Protein AF-0000000077107689 (afdb_homodimer)

Solvent-accessible surface area (backbone atoms only — not comparable to full-atom values): 20490 Å² total; per-residue (Å²): 138,84,78,77,80,79,79,76,79,80,80,77,77,76,74,77,75,74,76,75,74,76,74,75,75,76,74,74,74,72,74,73,74,68,62,74,77,69,70,44,67,48,85,52,77,43,46,35,45,44,61,65,58,49,31,51,52,38,41,74,74,70,44,59,46,46,80,48,71,38,96,85,51,24,44,26,33,38,34,64,53,92,93,41,59,36,36,35,41,49,34,76,48,56,91,47,33,53,18,30,24,40,30,41,38,31,74,35,77,65,34,62,85,70,42,70,67,55,42,33,50,46,37,66,68,44,79,60,46,34,53,22,75,58,100,71,27,34,37,39,38,33,54,45,86,22,40,51,18,25,20,34,39,21,52,54,51,51,54,50,51,52,51,52,50,55,53,46,45,44,62,70,47,44,60,60,26,72,77,126,139,83,82,79,79,78,79,77,81,82,81,77,77,77,76,78,75,75,76,74,75,75,75,74,75,75,73,74,75,74,74,72,75,68,63,73,75,72,70,41,62,42,85,52,74,42,48,35,45,44,61,66,59,50,32,51,52,40,41,74,73,70,43,60,45,45,79,48,68,40,97,88,51,24,43,25,34,38,34,64,54,94,94,42,60,34,37,35,40,49,34,76,48,56,94,47,33,55,17,31,25,39,32,42,37,33,74,35,77,64,34,61,86,68,43,71,66,55,43,33,51,47,38,66,67,42,78,59,45,35,52,23,77,58,99,70,28,34,39,40,38,32,54,45,86,23,41,54,18,24,18,36,38,23,53,54,50,51,53,51,52,50,51,51,50,55,52,47,43,45,62,71,47,44,62,59,25,71,76,126

InterPro domains:
  IPR019660 Putative sensory transduction regulator YbjN [PF10722] (51-173)

Radius of gyration: 36.74 Å; Cα contacts (8 Å, |Δi|>4): 581; chains: 2; bounding box: 48×144×119 Å

Secondary structure (DSSP, 8-state):
-----------------------------------HHHHT--S-EE-SS-HHHHHHHHHHTT---EEEE-TTS-EEEEEEETTEEEEEEEES-BTTBS--EEEEEEEEE--TT--HHHHHHHHHH-SSEEEEE-SSEEEEEEEEE-TT-EEHHHHHHHHHHHHHHHHHHIIIIITTS---/-----------------------------------HHHHT--S-EE-SS-HHHHHHHHHHTT---EEEE-TTS-EEEEEEETTEEEEEEEES-BTTBS--EEEEEEEEE--TT--HHHHHHHHHH-SSEEEEE-SSEEEEEEEEE-TT-EEHHHHHHHHHHHHHHHHHHIIIIITTS---

Organism: Hirschia baltica (strain ATCC 49814 / DSM 5838 / IFAM 1418) (NCBI:txid582402)

pLDDT: mean 80.86, std 24.39, range [31.47, 98.94]

Sequence (360 aa):
MSFSRFDFPAAISACLIIIAGIIASSQTSFAQNTPASAERVRGGILDASDANRLSRFMTSLGYQADMATGPAGDPIISGRISSSDYTIHFYECENGEFCNSIQFLADTPIPPAMTMEKVNAFNARWRYVRASLTSNVVRLQMDVNLDGGVTAGNIEDTLDIWRRLLETYETEFAAQAPADMSFSRFDFPAAISACLIIIAGIIASSQTSFAQNTPASAERVRGGILDASDANRLSRFMTSLGYQADMATGPAGDPIISGRISSSDYTIHFYECENGEFCNSIQFLADTPIPPAMTMEKVNAFNARWRYVRASLTSNVVRLQMDVNLDGGVTAGNIEDTLDIWRRLLETYETEFAAQAPAD

Foldseek 3Di:
DPPPPPPPDDDPPPPPPPPPPPPPPPPPPPPPPPPPVVPPLPPDWDFPQDVVVVQVLCVVVPWQWCWDADPVRAIKTWTDADPWTKIKTFDPADNNGGTFWIKIKTWAFQAPPDDPVVLVVCQVPDPQWHWDDDPGTIMIMGIGGQHVTDGSVVVVVVVVSVNVVVVVCCVPGVVNHPDD/DDPPDPDPDDPPPPPPPPPPPPPPPPPPPPPPPPPPVVPPLPPHWDFPQDVVVVQVLCVVVPWQWDWDADPVRAIKTWTDADPWTWIKTFDPADNNGGTFWIKIKTWAFQAPPDDPVVLVVCQVPDPQWHWDDDPGTIMIMGIGGQHVTDGSVVVVVVVVSVNVVVVVCCVPGVVNHPDD

Structure (mmCIF, N/CA/C/O backbone):
data_AF-0000000077107689-model_v1
#
loop_
_entity.id
_entity.type
_entity.pdbx_description
1 polymer 'YbjN domain-containing protein'
#
loop_
_atom_site.group_PDB
_atom_site.id
_atom_site.type_symbol
_atom_site.label_atom_id
_atom_site.label_alt_id
_atom_site.label_comp_id
_atom_site.label_asym_id
_atom_site.label_entity_id
_atom_site.label_seq_id
_atom_site.pdbx_PDB_ins_code
_atom_site.Cartn_x
_atom_site.Cartn_y
_atom_site.Cartn_z
_atom_site.occupancy
_atom_site.B_iso_or_equiv
_atom_site.auth_seq_id
_atom_site.auth_comp_id
_atom_site.auth_asym_id
_atom_site.auth_atom_id
_atom_site.pdbx_PDB_model_num
ATOM 1 N N . MET A 1 1 ? 0.922 -120.188 20.75 1 31.47 1 MET A N 1
ATOM 2 C CA . MET A 1 1 ? 2.045 -119.5 20.156 1 31.47 1 MET A CA 1
ATOM 3 C C . MET A 1 1 ? 1.602 -118.125 19.625 1 31.47 1 MET A C 1
ATOM 5 O O . MET A 1 1 ? 0.919 -118.062 18.594 1 31.47 1 MET A O 1
ATOM 9 N N . SER A 1 2 ? 1.141 -117.25 20.562 1 35.22 2 SER A N 1
ATOM 10 C CA . SER A 1 2 ? 0.438 -115.938 20.656 1 35.22 2 SER A CA 1
ATOM 11 C C . SER A 1 2 ? 1.267 -114.812 20.062 1 35.22 2 SER A C 1
ATOM 13 O O . SER A 1 2 ? 2.334 -114.5 20.578 1 35.22 2 SER A O 1
ATOM 15 N N . PHE A 1 3 ? 1.351 -114.812 18.719 1 36.41 3 PHE A N 1
ATOM 16 C CA . PHE A 1 3 ? 2.119 -113.875 17.875 1 36.41 3 PHE A CA 1
ATOM 17 C C . PHE A 1 3 ? 1.756 -112.438 18.172 1 36.41 3 PHE A C 1
ATOM 19 O O . PHE A 1 3 ? 0.579 -112.062 18.156 1 36.41 3 PHE A O 1
ATOM 26 N N . SER A 1 4 ? 2.545 -111.75 19.047 1 36 4 SER A N 1
ATOM 27 C CA . SER A 1 4 ? 2.537 -110.438 19.625 1 36 4 SER A CA 1
ATOM 28 C C . SER A 1 4 ? 2.689 -109.375 18.547 1 36 4 SER A C 1
ATOM 30 O O . SER A 1 4 ? 3.695 -109.312 17.828 1 36 4 SER A O 1
ATOM 32 N N . ARG A 1 5 ? 1.56 -109 17.875 1 36.16 5 ARG A N 1
ATOM 33 C CA . ARG A 1 5 ? 1.438 -108.062 16.797 1 36.16 5 ARG A CA 1
ATOM 34 C C . ARG A 1 5 ? 2.066 -106.688 17.203 1 36.16 5 ARG A C 1
ATOM 36 O O . ARG A 1 5 ? 1.768 -106.188 18.266 1 36.16 5 ARG A O 1
ATOM 43 N N . PHE A 1 6 ? 3.344 -106.438 16.812 1 35.41 6 PHE A N 1
ATOM 44 C CA . PHE A 1 6 ? 4.191 -105.312 17.047 1 35.41 6 PHE A CA 1
ATOM 45 C C . PHE A 1 6 ? 3.545 -104 16.469 1 35.41 6 PHE A C 1
ATOM 47 O O . PHE A 1 6 ? 3.057 -104.062 15.344 1 35.41 6 PHE A O 1
ATOM 54 N N . ASP A 1 7 ? 2.896 -103.188 17.312 1 34.69 7 ASP A N 1
ATOM 55 C CA . ASP A 1 7 ? 2.188 -101.938 17.109 1 34.69 7 ASP A CA 1
ATOM 56 C C . ASP A 1 7 ? 3.105 -100.875 16.484 1 34.69 7 ASP A C 1
ATOM 58 O O . ASP A 1 7 ? 4.176 -100.562 17.016 1 34.69 7 ASP A O 1
ATOM 62 N N . PHE A 1 8 ? 3.27 -100.812 15.133 1 36.28 8 PHE A N 1
ATOM 63 C CA . PHE A 1 8 ? 4.121 -99.938 14.398 1 36.28 8 PHE A CA 1
ATOM 64 C C . PHE A 1 8 ? 3.805 -98.5 14.773 1 36.28 8 PHE A C 1
ATOM 66 O O . PHE A 1 8 ? 2.639 -98.125 14.906 1 36.28 8 PHE A O 1
ATOM 73 N N . PRO A 1 9 ? 4.711 -97.75 15.477 1 37.25 9 PRO A N 1
ATOM 74 C CA . PRO A 1 9 ? 4.555 -96.375 15.977 1 37.25 9 PRO A CA 1
ATOM 75 C C . PRO A 1 9 ? 4.242 -95.375 14.859 1 37.25 9 PRO A C 1
ATOM 77 O O . PRO A 1 9 ? 4.613 -95.625 13.703 1 37.25 9 PRO A O 1
ATOM 80 N N . ALA A 1 10 ? 3.098 -94.688 14.961 1 37.97 10 ALA A N 1
ATOM 81 C CA . ALA A 1 10 ? 2.508 -93.625 14.133 1 37.97 10 ALA A CA 1
ATOM 82 C C . ALA A 1 10 ? 3.531 -92.562 13.812 1 37.97 10 ALA A C 1
ATOM 84 O O . ALA A 1 10 ? 4.312 -92.125 14.68 1 37.97 10 ALA A O 1
ATOM 85 N N . ALA A 1 11 ? 4.027 -92.438 12.547 1 36.12 11 ALA A N 1
ATOM 86 C CA . ALA A 1 11 ? 4.887 -91.5 11.891 1 36.12 11 ALA A CA 1
ATOM 87 C C . ALA A 1 11 ? 4.418 -90.062 12.18 1 36.12 11 ALA A C 1
ATOM 89 O O . ALA A 1 11 ? 3.234 -89.75 12.031 1 36.12 11 ALA A O 1
ATOM 90 N N . ILE A 1 12 ? 5.008 -89.375 13.195 1 38.84 12 ILE A N 1
ATOM 91 C CA . ILE A 1 12 ? 4.836 -88 13.602 1 38.84 12 ILE A CA 1
ATOM 92 C C . ILE A 1 12 ? 5.117 -87.062 12.414 1 38.84 12 ILE A C 1
ATOM 94 O O . ILE A 1 12 ? 6.23 -87.062 11.883 1 38.84 12 ILE A O 1
ATOM 98 N N . SER A 1 13 ? 4.18 -86.938 11.438 1 36.38 13 SER A N 1
ATOM 99 C CA . SER A 1 13 ? 4.336 -86 10.336 1 36.38 13 SER A CA 1
ATOM 100 C C . SER A 1 13 ? 4.707 -84.625 10.844 1 36.38 13 SER A C 1
ATOM 102 O O . SER A 1 13 ? 3.982 -84 11.656 1 36.38 13 SER A O 1
ATOM 104 N N . ALA A 1 14 ? 6.008 -84.375 11.047 1 35.03 14 ALA A N 1
ATOM 105 C CA . ALA A 1 14 ? 6.555 -83.062 11.445 1 35.03 14 ALA A CA 1
ATOM 106 C C . ALA A 1 14 ? 6.109 -81.938 10.492 1 35.03 14 ALA A C 1
ATOM 108 O O . ALA A 1 14 ? 6.375 -82 9.289 1 35.03 14 ALA A O 1
ATOM 109 N N . CYS A 1 15 ? 4.832 -81.438 10.68 1 36.09 15 CYS A N 1
ATOM 110 C CA . CYS A 1 15 ? 4.32 -80.312 9.945 1 36.09 15 CYS A CA 1
ATOM 111 C C . CYS A 1 15 ? 5.312 -79.125 9.977 1 36.09 15 CYS A C 1
ATOM 113 O O . CYS A 1 15 ? 5.68 -78.688 11.047 1 36.09 15 CYS A O 1
ATOM 115 N N . LEU A 1 16 ? 6.266 -79.125 9.047 1 33.53 16 LEU A N 1
ATOM 116 C CA . LEU A 1 16 ? 7.199 -78 8.883 1 33.53 16 LEU A CA 1
ATOM 117 C C . LEU A 1 16 ? 6.449 -76.688 8.711 1 33.53 16 LEU A C 1
ATOM 119 O O . LEU A 1 16 ? 5.688 -76.562 7.762 1 33.53 16 LEU A O 1
ATOM 123 N N . ILE A 1 17 ? 5.961 -76.125 9.82 1 37.94 17 ILE A N 1
ATOM 124 C CA . ILE A 1 17 ? 5.316 -74.812 9.812 1 37.94 17 ILE A CA 1
ATOM 125 C C . ILE A 1 17 ? 6.27 -73.75 9.234 1 37.94 17 ILE A C 1
ATOM 127 O O . ILE A 1 17 ? 7.363 -73.562 9.766 1 37.94 17 ILE A O 1
ATOM 131 N N . ILE A 1 18 ? 6.332 -73.688 7.883 1 38.47 18 ILE A N 1
ATOM 132 C CA . ILE A 1 18 ? 7.105 -72.625 7.254 1 38.47 18 ILE A CA 1
ATOM 133 C C . ILE A 1 18 ? 6.641 -71.25 7.773 1 38.47 18 ILE A C 1
ATOM 135 O O . ILE A 1 18 ? 5.465 -70.938 7.648 1 38.47 18 ILE A O 1
ATOM 139 N N . ILE A 1 19 ? 7.203 -70.75 8.867 1 41.03 19 ILE A N 1
ATOM 140 C CA . ILE A 1 19 ? 6.953 -69.438 9.391 1 41.03 19 ILE A CA 1
ATOM 141 C C . ILE A 1 19 ? 7.32 -68.375 8.336 1 41.03 19 ILE A C 1
ATOM 143 O O . ILE A 1 19 ? 8.492 -68.25 7.961 1 41.03 19 ILE A O 1
ATOM 147 N N . ALA A 1 20 ? 6.531 -68.312 7.223 1 44.5 20 ALA A N 1
ATOM 148 C CA . ALA A 1 20 ? 6.766 -67.188 6.328 1 44.5 20 ALA A CA 1
ATOM 149 C C . ALA A 1 20 ? 6.785 -65.875 7.105 1 44.5 20 ALA A C 1
ATOM 151 O O . ALA A 1 20 ? 5.801 -65.5 7.75 1 44.5 20 ALA A O 1
ATOM 152 N N . GLY A 1 21 ? 7.957 -65.5 7.691 1 39.44 21 GLY A N 1
ATOM 153 C CA . GLY A 1 21 ? 8.125 -64.188 8.305 1 39.44 21 GLY A CA 1
ATOM 154 C C . GLY A 1 21 ? 7.738 -63.062 7.387 1 39.44 21 GLY A C 1
ATOM 155 O O . GLY A 1 21 ? 8.336 -62.875 6.324 1 39.44 21 GLY A O 1
ATOM 156 N N . ILE A 1 22 ? 6.453 -62.781 7.328 1 48.56 22 ILE A N 1
ATOM 157 C CA . ILE A 1 22 ? 6.035 -61.562 6.617 1 48.56 22 ILE A CA 1
ATOM 158 C C . ILE A 1 22 ? 6.816 -60.375 7.141 1 48.56 22 ILE A C 1
ATOM 160 O O . ILE A 1 22 ? 6.742 -60.031 8.328 1 48.56 22 ILE A O 1
ATOM 164 N N . ILE A 1 23 ? 7.992 -60.156 6.523 1 46.53 23 ILE A N 1
ATOM 165 C CA . ILE A 1 23 ? 8.648 -58.875 6.812 1 46.53 23 ILE A CA 1
ATOM 166 C C . ILE A 1 23 ? 7.719 -57.719 6.457 1 46.53 23 ILE A C 1
ATOM 168 O O . ILE A 1 23 ? 7.375 -57.531 5.289 1 46.53 23 ILE A O 1
ATOM 172 N N . ALA A 1 24 ? 6.902 -57.344 7.379 1 49.09 24 ALA A N 1
ATOM 173 C CA . ALA A 1 24 ? 6.188 -56.094 7.211 1 49.09 24 ALA A CA 1
ATOM 174 C C . ALA A 1 24 ? 7.16 -54.906 7.023 1 49.09 24 ALA A C 1
ATOM 176 O O . ALA A 1 24 ? 7.938 -54.594 7.926 1 49.09 24 ALA A O 1
ATOM 177 N N . SER A 1 25 ? 7.57 -54.656 5.766 1 49.84 25 SER A N 1
ATOM 178 C CA . SER A 1 25 ? 8.258 -53.375 5.531 1 49.84 25 SER A CA 1
ATOM 179 C C . SER A 1 25 ? 7.457 -52.219 6.07 1 49.84 25 SER A C 1
ATOM 181 O O . SER A 1 25 ? 6.316 -52 5.656 1 49.84 25 SER A O 1
ATOM 183 N N . SER A 1 26 ? 7.766 -51.75 7.238 1 52.22 26 SER A N 1
ATOM 184 C CA . SER A 1 26 ? 7.293 -50.438 7.68 1 52.22 26 SER A CA 1
ATOM 185 C C . SER A 1 26 ? 7.664 -49.344 6.672 1 52.22 26 SER A C 1
ATOM 187 O O . SER A 1 26 ? 8.82 -48.906 6.605 1 52.22 26 SER A O 1
ATOM 189 N N . GLN A 1 27 ? 6.922 -49.312 5.609 1 52.31 27 GLN A N 1
ATOM 190 C CA . GLN A 1 27 ? 7.066 -48.062 4.871 1 52.31 27 GLN A CA 1
ATOM 191 C C . GLN A 1 27 ? 6.887 -46.844 5.793 1 52.31 27 GLN A C 1
ATOM 193 O O . GLN A 1 27 ? 5.793 -46.625 6.316 1 52.31 27 GLN A O 1
ATOM 198 N N . THR A 1 28 ? 7.961 -46.344 6.387 1 50.19 28 THR A N 1
ATOM 199 C CA . THR A 1 28 ? 7.898 -45 6.93 1 50.19 28 THR A CA 1
ATOM 200 C C . THR A 1 28 ? 7.43 -44 5.867 1 50.19 28 THR A C 1
ATOM 202 O O . THR A 1 28 ? 8.094 -43.812 4.848 1 50.19 28 THR A O 1
ATOM 205 N N . SER A 1 29 ? 6.137 -43.781 5.762 1 51.84 29 SER A N 1
ATOM 206 C CA . SER A 1 29 ? 5.672 -42.625 5.016 1 51.84 29 SER A CA 1
ATOM 207 C C . SER A 1 29 ? 6.441 -41.375 5.41 1 51.84 29 SER A C 1
ATOM 209 O O . SER A 1 29 ? 6.344 -40.906 6.547 1 51.84 29 SER A O 1
ATOM 211 N N . PHE A 1 30 ? 7.578 -41.156 4.773 1 46.78 30 PHE A N 1
ATOM 212 C CA . PHE A 1 30 ? 8.016 -39.781 4.844 1 46.78 30 PHE A CA 1
ATOM 213 C C . PHE A 1 30 ? 6.891 -38.844 4.434 1 46.78 30 PHE A C 1
ATOM 215 O O . PHE A 1 30 ? 6.508 -38.781 3.262 1 46.78 30 PHE A O 1
ATOM 222 N N . ALA A 1 31 ? 6.004 -38.406 5.379 1 47.94 31 ALA A N 1
ATOM 223 C CA . ALA A 1 31 ? 5.215 -37.219 5.117 1 47.94 31 ALA A CA 1
ATOM 224 C C . ALA A 1 31 ? 6.082 -36.094 4.547 1 47.94 31 ALA A C 1
ATOM 226 O O . ALA A 1 31 ? 6.977 -35.594 5.227 1 47.94 31 ALA A O 1
ATOM 227 N N . GLN A 1 32 ? 6.246 -36.094 3.256 1 41.72 32 GLN A N 1
ATOM 228 C CA . GLN A 1 32 ? 6.809 -34.844 2.721 1 41.72 32 GLN A CA 1
ATOM 229 C C . GLN A 1 32 ? 6.078 -33.625 3.275 1 41.72 32 GLN A C 1
ATOM 231 O O . GLN A 1 32 ? 4.887 -33.438 3.016 1 41.72 32 GLN A O 1
ATOM 236 N N . ASN A 1 33 ? 6.434 -33.062 4.414 1 40.53 33 ASN A N 1
ATOM 237 C CA . ASN A 1 33 ? 6.02 -31.719 4.824 1 40.53 33 ASN A CA 1
ATOM 238 C C . ASN A 1 33 ? 6.043 -30.75 3.654 1 40.53 33 ASN A C 1
ATOM 240 O O . ASN A 1 33 ? 7.105 -30.234 3.277 1 40.53 33 ASN A O 1
ATOM 244 N N . THR A 1 34 ? 5.223 -30.969 2.592 1 38.72 34 THR A N 1
ATOM 245 C CA . THR A 1 34 ? 5.094 -29.859 1.646 1 38.72 34 THR A CA 1
ATOM 246 C C . THR A 1 34 ? 5.16 -28.516 2.369 1 38.72 34 THR A C 1
ATOM 248 O O . THR A 1 34 ? 4.422 -28.297 3.328 1 38.72 34 THR A O 1
ATOM 251 N N . PRO A 1 35 ? 6.219 -27.859 2.26 1 39.09 35 PRO A N 1
ATOM 252 C CA . PRO A 1 35 ? 6.25 -26.594 2.994 1 39.09 35 PRO A CA 1
ATOM 253 C C . PRO A 1 35 ? 4.949 -25.797 2.859 1 39.09 35 PRO A C 1
ATOM 255 O O . PRO A 1 35 ? 4.273 -25.891 1.831 1 39.09 35 PRO A O 1
ATOM 258 N N . ALA A 1 36 ? 4.242 -25.375 3.916 1 39.34 36 ALA A N 1
ATOM 259 C CA . ALA A 1 36 ? 3.002 -24.625 4.113 1 39.34 36 ALA A CA 1
ATOM 260 C C . ALA A 1 36 ? 2.822 -23.562 3.029 1 39.34 36 ALA A C 1
ATOM 262 O O . ALA A 1 36 ? 1.712 -23.078 2.809 1 39.34 36 ALA A O 1
ATOM 263 N N . SER A 1 37 ? 3.889 -23.062 2.508 1 38.06 37 SER A N 1
ATOM 264 C CA . SER A 1 37 ? 3.721 -21.938 1.592 1 38.06 37 SER A CA 1
ATOM 265 C C . SER A 1 37 ? 2.932 -22.344 0.353 1 38.06 37 SER A C 1
ATOM 267 O O . SER A 1 37 ? 2.193 -21.547 -0.217 1 38.06 37 SER A O 1
ATOM 269 N N . ALA A 1 38 ? 3.178 -23.625 -0.268 1 37.91 38 ALA A N 1
ATOM 270 C CA . ALA A 1 38 ? 2.551 -24.047 -1.517 1 37.91 38 ALA A CA 1
ATOM 271 C C . ALA A 1 38 ? 1.036 -24.156 -1.361 1 37.91 38 ALA A C 1
ATOM 273 O O . ALA A 1 38 ? 0.293 -23.969 -2.33 1 37.91 38 ALA A O 1
ATOM 274 N N . GLU A 1 39 ? 0.576 -24.656 -0.22 1 37.41 39 GLU A N 1
ATOM 275 C CA . GLU A 1 39 ? -0.83 -25.031 -0.143 1 37.41 39 GLU A CA 1
ATOM 276 C C . GLU A 1 39 ? -1.742 -23.828 -0.281 1 37.41 39 GLU A C 1
ATOM 278 O O . GLU A 1 39 ? -2.879 -23.938 -0.743 1 37.41 39 GLU A O 1
ATOM 283 N N . ARG A 1 40 ? -1.286 -22.672 0.173 1 38.84 40 ARG A N 1
ATOM 284 C CA . ARG A 1 40 ? -2.324 -21.656 0.305 1 38.84 40 ARG A CA 1
ATOM 285 C C . ARG A 1 40 ? -2.68 -21.062 -1.053 1 38.84 40 ARG A C 1
ATOM 287 O O . ARG A 1 40 ? -2.828 -19.844 -1.18 1 38.84 40 ARG A O 1
ATOM 294 N N . VAL A 1 41 ? -2.225 -21.547 -2.23 1 43.31 41 VAL A N 1
ATOM 295 C CA . VAL A 1 41 ? -2.781 -20.797 -3.355 1 43.31 41 VAL A CA 1
ATOM 296 C C . VAL A 1 41 ? -4.305 -20.906 -3.346 1 43.31 41 VAL A C 1
ATOM 298 O O . VAL A 1 41 ? -4.871 -21.828 -3.941 1 43.31 41 VAL A O 1
ATOM 301 N N . ARG A 1 42 ? -5.102 -20.797 -2.242 1 45.34 42 ARG A N 1
ATOM 302 C CA . ARG A 1 42 ? -6.543 -20.984 -2.197 1 45.34 42 ARG A CA 1
ATOM 303 C C . ARG A 1 42 ? -7.27 -19.953 -3.041 1 45.34 42 ARG A C 1
ATOM 305 O O . ARG A 1 42 ? -7.043 -18.75 -2.885 1 45.34 42 ARG A O 1
ATOM 312 N N . GLY A 1 43 ? -8.117 -20.109 -4.188 1 56.5 43 GLY A N 1
ATOM 313 C CA . GLY A 1 43 ? -9.211 -19.5 -4.934 1 56.5 43 GLY A CA 1
ATOM 314 C C . GLY A 1 43 ? -8.766 -18.844 -6.223 1 56.5 43 GLY A C 1
ATOM 315 O O . GLY A 1 43 ? -9.508 -18.047 -6.812 1 56.5 43 GLY A O 1
ATOM 316 N N . GLY A 1 44 ? -7.473 -19.078 -6.797 1 87.25 44 GLY A N 1
ATOM 317 C CA . GLY A 1 44 ? -7.02 -18.594 -8.094 1 87.25 44 GLY A CA 1
ATOM 318 C C . GLY A 1 44 ? -6.348 -17.234 -8.023 1 87.25 44 GLY A C 1
ATOM 319 O O . GLY A 1 44 ? -6.082 -16.734 -6.934 1 87.25 44 GLY A O 1
ATOM 320 N N . ILE A 1 45 ? -5.867 -16.734 -9.141 1 94.31 45 ILE A N 1
ATOM 321 C CA . ILE A 1 45 ? -5.215 -15.438 -9.289 1 94.31 45 ILE A CA 1
ATOM 322 C C . ILE A 1 45 ? -6.25 -14.383 -9.656 1 94.31 45 ILE A C 1
ATOM 324 O O . ILE A 1 45 ? -7.098 -14.609 -10.523 1 94.31 45 ILE A O 1
ATOM 328 N N . LEU A 1 46 ? -6.27 -13.344 -8.906 1 95.88 46 LEU A N 1
ATOM 329 C CA . LEU A 1 46 ? -7.125 -12.195 -9.172 1 95.88 46 LEU A CA 1
ATOM 330 C C . LEU A 1 46 ? -6.285 -10.961 -9.508 1 95.88 46 LEU A C 1
ATOM 332 O O . LEU A 1 46 ? -5.156 -10.828 -9.031 1 95.88 46 LEU A O 1
ATOM 336 N N . ASP A 1 47 ? -6.785 -10.172 -10.391 1 96.62 47 ASP A N 1
ATOM 337 C CA . ASP A 1 47 ? -6.223 -8.867 -10.734 1 96.62 47 ASP A CA 1
ATOM 338 C C . ASP A 1 47 ? -7.324 -7.82 -10.906 1 96.62 47 ASP A C 1
ATOM 340 O O . ASP A 1 47 ? -8.477 -8.055 -10.531 1 96.62 47 ASP A O 1
ATOM 344 N N . ALA A 1 48 ? -6.953 -6.621 -11.398 1 97.25 48 ALA A N 1
ATOM 345 C CA . ALA A 1 48 ? -7.93 -5.535 -11.469 1 97.25 48 ALA A CA 1
ATOM 346 C C . ALA A 1 48 ? -8.531 -5.43 -12.867 1 97.25 48 ALA A C 1
ATOM 348 O O . ALA A 1 48 ? -9.234 -4.461 -13.18 1 97.25 48 ALA A O 1
ATOM 349 N N . SER A 1 49 ? -8.281 -6.41 -13.742 1 95.69 49 SER A N 1
ATOM 350 C CA . SER A 1 49 ? -8.711 -6.301 -15.133 1 95.69 49 SER A CA 1
ATOM 351 C C . SER A 1 49 ? -10.219 -6.504 -15.273 1 95.69 49 SER A C 1
ATOM 353 O O . SER A 1 49 ? -10.828 -6.039 -16.234 1 95.69 49 SER A O 1
ATOM 355 N N . ASP A 1 50 ? -10.781 -7.234 -14.328 1 93.5 50 ASP A N 1
ATOM 356 C CA . ASP A 1 50 ? -12.227 -7.465 -14.289 1 93.5 50 ASP A CA 1
ATOM 357 C C . ASP A 1 50 ? -12.82 -7.027 -12.961 1 93.5 50 ASP A C 1
ATOM 359 O O . ASP A 1 50 ? -12.898 -7.82 -12.016 1 93.5 50 ASP A O 1
ATOM 363 N N . ALA A 1 51 ? -13.297 -5.781 -12.945 1 96.62 51 ALA A N 1
ATOM 364 C CA . ALA A 1 51 ? -13.812 -5.199 -11.703 1 96.62 51 ALA A CA 1
ATOM 365 C C . ALA A 1 51 ? -15.016 -5.98 -11.195 1 96.62 51 ALA A C 1
ATOM 367 O O . ALA A 1 51 ? -15.211 -6.105 -9.984 1 96.62 51 ALA A O 1
ATOM 368 N N . ASN A 1 52 ? -15.797 -6.523 -12.094 1 96.25 52 ASN A N 1
ATOM 369 C CA . ASN A 1 52 ? -16.953 -7.301 -11.688 1 96.25 52 ASN A CA 1
ATOM 370 C C . ASN A 1 52 ? -16.562 -8.578 -10.953 1 96.25 52 ASN A C 1
ATOM 372 O O . ASN A 1 52 ? -17.219 -8.984 -10 1 96.25 52 ASN A O 1
ATOM 376 N N . ARG A 1 53 ? -15.516 -9.164 -11.43 1 95.69 53 ARG A N 1
ATOM 377 C CA . ARG A 1 53 ? -15.016 -10.359 -10.758 1 95.69 53 ARG A CA 1
ATOM 378 C C . ARG A 1 53 ? -14.562 -10.047 -9.336 1 95.69 53 ARG A C 1
ATOM 380 O O . ARG A 1 53 ? -14.828 -10.812 -8.406 1 95.69 53 ARG A O 1
ATOM 387 N N . LEU A 1 54 ? -13.875 -8.914 -9.164 1 97.31 54 LEU A N 1
ATOM 388 C CA . LEU A 1 54 ? -13.438 -8.516 -7.828 1 97.31 54 LEU A CA 1
ATOM 389 C C . LEU A 1 54 ? -14.641 -8.227 -6.934 1 97.31 54 LEU A C 1
ATOM 391 O O . LEU A 1 54 ? -14.672 -8.641 -5.773 1 97.31 54 LEU A O 1
ATOM 395 N N . SER A 1 55 ? -15.625 -7.531 -7.492 1 98.19 55 SER A N 1
ATOM 396 C CA . SER A 1 55 ? -16.844 -7.238 -6.738 1 98.19 55 SER A CA 1
ATOM 397 C C . SER A 1 55 ? -17.531 -8.523 -6.293 1 98.19 55 SER A C 1
ATOM 399 O O . SER A 1 55 ? -17.953 -8.641 -5.137 1 98.19 55 SER A O 1
ATOM 401 N N . ARG A 1 56 ? -17.641 -9.516 -7.18 1 97.56 56 ARG A N 1
ATOM 402 C CA . ARG A 1 56 ? -18.266 -10.789 -6.844 1 97.56 56 ARG A CA 1
ATOM 403 C C . ARG A 1 56 ? -17.469 -11.531 -5.781 1 97.56 56 ARG A C 1
ATOM 405 O O . ARG A 1 56 ? -18.047 -12.141 -4.879 1 97.56 56 ARG A O 1
ATOM 412 N N . PHE A 1 57 ? -16.188 -11.461 -5.93 1 98 57 PHE A N 1
ATOM 413 C CA . PHE A 1 57 ? -15.336 -12.086 -4.93 1 98 57 PHE A CA 1
ATOM 414 C C . PHE A 1 57 ? -15.555 -11.461 -3.561 1 98 57 PHE A C 1
ATOM 416 O O . PHE A 1 57 ? -15.727 -12.172 -2.566 1 98 57 PHE A O 1
ATOM 423 N N . MET A 1 58 ? -15.609 -10.117 -3.453 1 98.44 58 MET A N 1
ATOM 424 C CA . MET A 1 58 ? -15.859 -9.398 -2.205 1 98.44 58 MET A CA 1
ATOM 425 C C . MET A 1 58 ? -17.203 -9.805 -1.606 1 98.44 58 MET A C 1
ATOM 427 O O . MET A 1 58 ? -17.297 -10.062 -0.406 1 98.44 58 MET A O 1
ATOM 431 N N . THR A 1 59 ? -18.203 -9.93 -2.473 1 98.25 59 THR A N 1
ATOM 432 C CA . THR A 1 59 ? -19.547 -10.305 -2.016 1 98.25 59 THR A CA 1
ATOM 433 C C . THR A 1 59 ? -19.547 -11.727 -1.46 1 98.25 59 THR A C 1
ATOM 435 O O . THR A 1 59 ? -20.219 -12.008 -0.473 1 98.25 59 THR A O 1
ATOM 438 N N . SER A 1 60 ? -18.797 -12.547 -2.072 1 97.31 60 SER A N 1
ATOM 439 C CA . SER A 1 60 ? -18.719 -13.93 -1.614 1 97.31 60 SER A CA 1
ATOM 440 C C . SER A 1 60 ? -18.109 -14.023 -0.222 1 97.31 60 SER A C 1
ATOM 442 O O . SER A 1 60 ? -18.297 -15.008 0.488 1 97.31 60 SER A O 1
ATOM 444 N N . LEU A 1 61 ? -17.312 -13.047 0.159 1 97.44 61 LEU A N 1
ATOM 445 C CA . LEU A 1 61 ? -16.688 -13 1.473 1 97.44 61 LEU A CA 1
ATOM 446 C C . LEU A 1 61 ? -17.562 -12.266 2.475 1 97.44 61 LEU A C 1
ATOM 448 O O . LEU A 1 61 ? -17.203 -12.125 3.645 1 97.44 61 LEU A O 1
ATOM 452 N N . GLY A 1 62 ? -18.688 -11.68 2.064 1 97.5 62 GLY A N 1
ATOM 453 C CA . GLY A 1 62 ? -19.625 -11.039 2.957 1 97.5 62 GLY A CA 1
ATOM 454 C C . GLY A 1 62 ? -19.531 -9.523 2.943 1 97.5 62 GLY A C 1
ATOM 455 O O . GLY A 1 62 ? -20.219 -8.844 3.707 1 97.5 62 GLY A O 1
ATOM 456 N N . TYR A 1 63 ? -18.703 -8.93 2.086 1 98.06 63 TYR A N 1
ATOM 457 C CA . TYR A 1 63 ? -18.594 -7.48 1.977 1 98.06 63 TYR A CA 1
ATOM 458 C C . TYR A 1 63 ? -19.688 -6.914 1.083 1 98.06 63 TYR A C 1
ATOM 460 O O . TYR A 1 63 ? -20.094 -7.559 0.117 1 98.06 63 TYR A O 1
ATOM 468 N N . GLN A 1 64 ? -20.141 -5.723 1.49 1 97.62 64 GLN A N 1
ATOM 469 C CA . GLN A 1 64 ? -20.891 -4.93 0.511 1 97.62 64 GLN A CA 1
ATOM 470 C C . GLN A 1 64 ? -19.953 -4.426 -0.595 1 97.62 64 GLN A C 1
ATOM 472 O O . GLN A 1 64 ? -18.891 -3.877 -0.317 1 97.62 64 GLN A O 1
ATOM 477 N N . ALA A 1 65 ? -20.312 -4.668 -1.812 1 98.31 65 ALA A N 1
ATOM 478 C CA . ALA A 1 65 ? -19.484 -4.281 -2.947 1 98.31 65 ALA A CA 1
ATOM 479 C C . ALA A 1 65 ? -20.328 -3.863 -4.141 1 98.31 65 ALA A C 1
ATOM 481 O O . ALA A 1 65 ? -20.422 -4.586 -5.137 1 98.31 65 ALA A O 1
ATOM 482 N N . ASP A 1 66 ? -20.781 -2.641 -4.137 1 98.38 66 ASP A N 1
ATOM 483 C CA . ASP A 1 66 ? -21.672 -2.139 -5.18 1 98.38 66 ASP A CA 1
ATOM 484 C C . ASP A 1 66 ? -20.875 -1.479 -6.305 1 98.38 66 ASP A C 1
ATOM 486 O O . ASP A 1 66 ? -20.109 -0.543 -6.066 1 98.38 66 ASP A O 1
ATOM 490 N N . MET A 1 67 ? -21.156 -1.932 -7.504 1 98 67 MET A N 1
ATOM 491 C CA . MET A 1 67 ? -20.422 -1.424 -8.664 1 98 67 MET A CA 1
ATOM 492 C C . MET A 1 67 ? -20.984 -0.086 -9.117 1 98 67 MET A C 1
ATOM 494 O O . MET A 1 67 ? -22.203 0.103 -9.133 1 98 67 MET A O 1
ATOM 498 N N . ALA A 1 68 ? -20.109 0.799 -9.414 1 96.38 68 ALA A N 1
ATOM 499 C CA . ALA A 1 68 ? -20.453 2.07 -10.055 1 96.38 68 ALA A CA 1
ATOM 500 C C . ALA A 1 68 ? -19.359 2.502 -11.031 1 96.38 68 ALA A C 1
ATOM 502 O O . ALA A 1 68 ? -18.422 1.749 -11.297 1 96.38 68 ALA A O 1
ATOM 503 N N . THR A 1 69 ? -19.594 3.617 -11.75 1 94.38 69 THR A N 1
ATOM 504 C CA . THR A 1 69 ? -18.609 4.219 -12.641 1 94.38 69 THR A CA 1
ATOM 505 C C . THR A 1 69 ? -18.172 5.578 -12.109 1 94.38 69 THR A C 1
ATOM 507 O O . THR A 1 69 ? -19 6.414 -11.75 1 94.38 69 THR A O 1
ATOM 510 N N . GLY A 1 70 ? -16.875 5.754 -12.039 1 92.62 70 GLY A N 1
ATOM 511 C CA . GLY A 1 70 ? -16.344 7.016 -11.562 1 92.62 70 GLY A CA 1
ATOM 512 C C . GLY A 1 70 ? -16.391 8.117 -12.609 1 92.62 70 GLY A C 1
ATOM 513 O O . GLY A 1 70 ? -16.766 7.871 -13.758 1 92.62 70 GLY A O 1
ATOM 514 N N . PRO A 1 71 ? -16 9.289 -12.141 1 88.19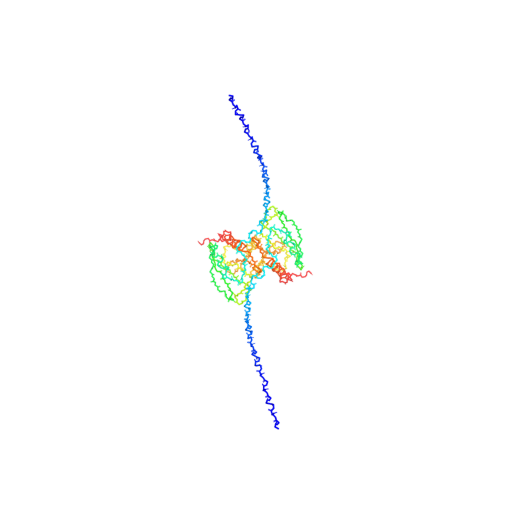 71 PRO A N 1
ATOM 515 C CA . PRO A 1 71 ? -16.094 10.445 -13.031 1 88.19 71 PRO A CA 1
ATOM 516 C C . PRO A 1 71 ? -15.211 10.297 -14.273 1 88.19 71 PRO A C 1
ATOM 518 O O . PRO A 1 71 ? -15.539 10.852 -15.328 1 88.19 71 PRO A O 1
ATOM 521 N N . ALA A 1 72 ? -14.18 9.523 -14.195 1 89.19 72 ALA A N 1
ATOM 522 C CA . ALA A 1 72 ? -13.266 9.359 -15.32 1 89.19 72 ALA A CA 1
ATOM 523 C C . ALA A 1 72 ? -13.656 8.156 -16.172 1 89.19 72 ALA A C 1
ATOM 525 O O . ALA A 1 72 ? -12.938 7.789 -17.109 1 89.19 72 ALA A O 1
ATOM 526 N N . GLY A 1 73 ? -14.75 7.469 -15.805 1 93.94 73 GLY A N 1
ATOM 527 C CA . GLY A 1 73 ? -15.227 6.324 -16.562 1 93.94 73 GLY A CA 1
ATOM 528 C C . GLY A 1 73 ? -14.695 5 -16.047 1 93.94 73 GLY A C 1
ATOM 529 O O . GLY A 1 73 ? -15.078 3.936 -16.531 1 93.94 73 GLY A O 1
ATOM 530 N N . ASP A 1 74 ? -13.852 5.105 -15.055 1 97.06 74 ASP A N 1
ATOM 531 C CA . ASP A 1 74 ? -13.273 3.895 -14.492 1 97.06 74 ASP A CA 1
ATOM 532 C C . ASP A 1 74 ? -14.188 3.291 -13.422 1 97.06 74 ASP A C 1
ATOM 534 O O . ASP A 1 74 ? -14.977 4.004 -12.797 1 97.06 74 ASP A O 1
ATOM 538 N N . PRO A 1 75 ? -14.125 1.99 -13.234 1 98.06 75 PRO A N 1
ATOM 539 C CA . PRO A 1 75 ? -15 1.341 -12.258 1 98.06 75 PRO A CA 1
ATOM 540 C C . PRO A 1 75 ? -14.734 1.807 -10.828 1 98.06 75 PRO A C 1
ATOM 542 O O . PRO A 1 75 ? -13.602 2.156 -10.492 1 98.06 75 PRO A O 1
ATOM 545 N N . ILE A 1 76 ? -15.773 1.789 -10.055 1 98.56 76 ILE A N 1
ATOM 546 C CA . ILE A 1 76 ? -15.734 2.025 -8.617 1 98.56 76 ILE A CA 1
ATOM 547 C C . ILE A 1 76 ? -16.562 0.96 -7.898 1 98.56 76 ILE A C 1
ATOM 549 O O . ILE A 1 76 ? -17.609 0.542 -8.391 1 98.56 76 ILE A O 1
ATOM 553 N N . ILE A 1 77 ? -16.062 0.473 -6.82 1 98.75 77 ILE A N 1
ATOM 554 C CA . ILE A 1 77 ? -16.859 -0.344 -5.906 1 98.75 77 ILE A CA 1
ATOM 555 C C . ILE A 1 77 ? -17.141 0.441 -4.625 1 98.75 77 ILE A C 1
ATOM 557 O O . ILE A 1 77 ? -16.234 1.011 -4.023 1 98.75 77 ILE A O 1
ATOM 561 N N . SER A 1 78 ? -18.359 0.532 -4.246 1 98.56 78 SER A N 1
ATOM 562 C CA . SER A 1 78 ? -18.734 1.173 -2.992 1 98.56 78 SER A CA 1
ATOM 563 C C . SER A 1 78 ? -19.047 0.14 -1.915 1 98.56 78 SER A C 1
ATOM 565 O O . SER A 1 78 ? -19.656 -0.893 -2.197 1 98.56 78 SER A O 1
ATOM 567 N N . GLY A 1 79 ? -18.531 0.447 -0.705 1 98.19 79 GLY A N 1
ATOM 568 C CA . GLY A 1 79 ? -18.797 -0.399 0.447 1 98.19 79 GLY A CA 1
ATOM 569 C C . GLY A 1 79 ? -18.953 0.38 1.74 1 98.19 79 GLY A C 1
ATOM 570 O O . GLY A 1 79 ? -18.938 1.613 1.732 1 98.19 79 GLY A O 1
ATOM 571 N N . ARG A 1 80 ? -19.188 -0.398 2.77 1 97.38 80 ARG A N 1
ATOM 572 C CA . ARG A 1 80 ? -19.312 0.143 4.117 1 97.38 80 ARG A CA 1
ATOM 573 C C . ARG A 1 80 ? -18.703 -0.808 5.145 1 97.38 80 ARG A C 1
ATOM 575 O O . ARG A 1 80 ? -18.859 -2.025 5.043 1 97.38 80 ARG A O 1
ATOM 582 N N . ILE A 1 81 ? -17.984 -0.264 5.969 1 95.06 81 ILE A N 1
ATOM 583 C CA . ILE A 1 81 ? -17.438 -0.962 7.129 1 95.06 81 ILE A CA 1
ATOM 584 C C . ILE A 1 81 ? -17.766 -0.182 8.398 1 95.06 81 ILE A C 1
ATOM 586 O O . ILE A 1 81 ? -17.344 0.969 8.555 1 95.06 81 ILE A O 1
ATOM 590 N N . SER A 1 82 ? -18.453 -0.84 9.305 1 90.81 82 SER A N 1
ATOM 591 C CA . SER A 1 82 ? -18.875 -0.155 10.523 1 90.81 82 SER A CA 1
ATOM 592 C C . SER A 1 82 ? -19.625 1.133 10.203 1 90.81 82 SER A C 1
ATOM 594 O O . SER A 1 82 ? -20.594 1.115 9.453 1 90.81 82 SER A O 1
ATOM 596 N N . SER A 1 83 ? -19.125 2.262 10.625 1 88.38 83 SER A N 1
ATOM 597 C CA . SER A 1 83 ? -19.828 3.516 10.391 1 88.38 83 SER A CA 1
ATOM 598 C C . SER A 1 83 ? -19.234 4.285 9.219 1 88.38 83 SER A C 1
ATOM 600 O O . SER A 1 83 ? -19.656 5.406 8.93 1 88.38 83 SER A O 1
ATOM 602 N N . SER A 1 84 ? -18.344 3.676 8.562 1 93.62 84 SER A N 1
ATOM 603 C CA . SER A 1 84 ? -17.609 4.398 7.527 1 93.62 84 SER A CA 1
ATOM 604 C C . SER A 1 84 ? -17.969 3.891 6.137 1 93.62 84 SER A C 1
ATOM 606 O O . SER A 1 84 ? -17.844 2.697 5.852 1 93.62 84 SER A O 1
ATOM 608 N N . ASP A 1 85 ? -18.422 4.836 5.293 1 97.06 85 ASP A N 1
ATOM 609 C CA . ASP A 1 85 ? -18.5 4.539 3.867 1 97.06 85 ASP A CA 1
ATOM 610 C C . ASP A 1 85 ? -17.125 4.637 3.209 1 97.06 85 ASP A C 1
ATOM 612 O O . ASP A 1 85 ? -16.297 5.453 3.609 1 97.06 85 ASP A O 1
ATOM 616 N N . TYR A 1 86 ? -16.922 3.764 2.258 1 98.25 86 TYR A N 1
ATOM 617 C CA . TYR A 1 86 ? -15.688 3.844 1.483 1 98.25 86 TYR A CA 1
ATOM 618 C C . TYR A 1 86 ? -15.922 3.434 0.034 1 98.25 86 TYR A C 1
ATOM 620 O O . TYR A 1 86 ? -16.984 2.9 -0.3 1 98.25 86 TYR A O 1
ATOM 628 N N . THR A 1 87 ? -14.953 3.775 -0.828 1 98.56 87 THR A N 1
ATOM 629 C CA . THR A 1 87 ? -14.977 3.359 -2.225 1 98.56 87 THR A CA 1
ATOM 630 C C . THR A 1 87 ? -13.641 2.734 -2.627 1 98.56 87 THR A C 1
ATOM 632 O O . THR A 1 87 ? -12.617 3.002 -2.004 1 98.56 87 THR A O 1
ATOM 635 N N . ILE A 1 88 ? -13.703 1.841 -3.582 1 98.88 88 ILE A N 1
ATOM 636 C CA . ILE A 1 88 ? -12.516 1.298 -4.242 1 98.88 88 ILE A CA 1
ATOM 637 C C . ILE A 1 88 ? -12.453 1.805 -5.684 1 98.88 88 ILE A C 1
ATOM 639 O O . ILE A 1 88 ? -13.359 1.548 -6.48 1 98.88 88 ILE A O 1
ATOM 643 N N . HIS A 1 89 ? -11.422 2.545 -5.973 1 98.62 89 HIS A N 1
ATOM 644 C CA . HIS A 1 89 ? -11.211 3.104 -7.301 1 98.62 89 HIS A CA 1
ATOM 645 C C . HIS A 1 89 ? -10.227 2.264 -8.102 1 98.62 89 HIS A C 1
ATOM 647 O O . HIS A 1 89 ? -9.203 1.83 -7.57 1 98.62 89 HIS A O 1
ATOM 653 N N . PHE A 1 90 ? -10.57 1.989 -9.336 1 98.56 90 PHE A N 1
ATOM 654 C CA . PHE A 1 90 ? -9.703 1.238 -10.234 1 98.56 90 PHE A CA 1
ATOM 655 C C . PHE A 1 90 ? -8.867 2.182 -11.094 1 98.56 90 PHE A C 1
ATOM 657 O O . PHE A 1 90 ? -9.359 3.211 -11.555 1 98.56 90 PHE A O 1
ATOM 664 N N . TYR A 1 91 ? -7.602 1.816 -11.328 1 97.88 91 TYR A N 1
ATOM 665 C CA . TYR A 1 91 ? -6.695 2.717 -12.031 1 97.88 91 TYR A CA 1
ATOM 666 C C . TYR A 1 91 ? -5.965 1.987 -13.148 1 97.88 91 TYR A C 1
ATOM 668 O O . TYR A 1 91 ? -5.914 0.756 -13.172 1 97.88 91 TYR A O 1
ATOM 676 N N . GLU A 1 92 ? -5.379 2.875 -14.047 1 97.12 92 GLU A N 1
ATOM 677 C CA . GLU A 1 92 ? -4.645 2.404 -15.219 1 97.12 92 GLU A CA 1
ATOM 678 C C . GLU A 1 92 ? -5.508 1.491 -16.078 1 97.12 92 GLU A C 1
ATOM 680 O O . GLU A 1 92 ? -5.078 0.401 -16.469 1 97.12 92 GLU A O 1
ATOM 685 N N . CYS A 1 93 ? -6.625 1.998 -16.375 1 96.69 93 CYS A N 1
ATOM 686 C CA . CYS A 1 93 ? -7.598 1.27 -17.172 1 96.69 93 CYS A CA 1
ATOM 687 C C . CYS A 1 93 ? -7.5 1.664 -18.641 1 96.69 93 CYS A C 1
ATOM 689 O O . CYS A 1 93 ? -7.027 2.756 -18.969 1 96.69 93 CYS A O 1
ATOM 691 N N . GLU A 1 94 ? -7.875 0.771 -19.438 1 94.44 94 GLU A N 1
ATOM 692 C CA . GLU A 1 94 ? -8.141 1.055 -20.844 1 94.44 94 GLU A CA 1
ATOM 693 C C . GLU A 1 94 ? -9.641 1.17 -21.094 1 94.44 94 GLU A C 1
ATOM 695 O O . GLU A 1 94 ? -10.352 0.161 -21.156 1 94.44 94 GLU A O 1
ATOM 700 N N . ASN A 1 95 ? -10.086 2.414 -21.281 1 91.19 95 ASN A N 1
ATOM 701 C CA . ASN A 1 95 ? -11.5 2.676 -21.5 1 91.19 95 ASN A CA 1
ATOM 702 C C . ASN A 1 95 ? -12.367 2.01 -20.438 1 91.19 95 ASN A C 1
ATOM 704 O O . ASN A 1 95 ? -13.305 1.278 -20.75 1 91.19 95 ASN A O 1
ATOM 708 N N . GLY A 1 96 ? -11.938 2.074 -19.234 1 89.75 96 GLY A N 1
ATOM 709 C CA . GLY A 1 96 ? -12.719 1.606 -18.109 1 89.75 96 GLY A CA 1
ATOM 710 C C . GLY A 1 96 ? -12.57 0.118 -17.844 1 89.75 96 GLY A C 1
ATOM 711 O O . GLY A 1 96 ? -13.234 -0.438 -16.969 1 89.75 96 GLY A O 1
ATOM 712 N N . GLU A 1 97 ? -11.68 -0.553 -18.703 1 89.81 97 GLU A N 1
ATOM 713 C CA . GLU A 1 97 ? -11.438 -1.985 -18.562 1 89.81 97 GLU A CA 1
ATOM 714 C C . GLU A 1 97 ? -9.945 -2.283 -18.422 1 89.81 97 GLU A C 1
ATOM 716 O O . GLU A 1 97 ? -9.109 -1.388 -18.578 1 89.81 97 GLU A O 1
ATOM 721 N N . PHE A 1 98 ? -9.664 -3.469 -18.016 1 93.81 98 PHE A N 1
ATOM 722 C CA . PHE A 1 98 ? -8.297 -3.957 -17.953 1 93.81 98 PHE A CA 1
ATOM 723 C C . PHE A 1 98 ? -7.445 -3.082 -17.031 1 93.81 98 PHE A C 1
ATOM 725 O O . PHE A 1 98 ? -6.367 -2.635 -17.422 1 93.81 98 PHE A O 1
ATOM 732 N N . CYS A 1 99 ? -8.023 -2.734 -15.922 1 97.69 99 CYS A N 1
ATOM 733 C CA . CYS A 1 99 ? -7.293 -1.924 -14.953 1 97.69 99 CYS A CA 1
ATOM 734 C C . CYS A 1 99 ? -6.172 -2.727 -14.305 1 97.69 99 CYS A C 1
ATOM 736 O O . CYS A 1 99 ? -6.152 -3.955 -14.391 1 97.69 99 CYS A O 1
ATOM 738 N N . ASN A 1 100 ? -5.219 -2.051 -13.602 1 98 100 ASN A N 1
ATOM 739 C CA . ASN A 1 100 ? -4.039 -2.729 -13.078 1 98 100 ASN A CA 1
ATOM 740 C C . ASN A 1 100 ? -3.953 -2.617 -11.562 1 98 100 ASN A C 1
ATOM 742 O O . ASN A 1 100 ? -3.219 -3.371 -10.922 1 98 100 ASN A O 1
ATOM 746 N N . SER A 1 101 ? -4.602 -1.613 -10.977 1 98.69 101 SER A N 1
ATOM 747 C CA . SER A 1 101 ? -4.48 -1.373 -9.539 1 98.69 101 SER A CA 1
ATOM 748 C C . SER A 1 101 ? -5.773 -0.801 -8.969 1 98.69 101 SER A C 1
ATOM 750 O O . SER A 1 101 ? -6.688 -0.45 -9.711 1 98.69 101 SER A O 1
ATOM 752 N N . ILE A 1 102 ? -5.871 -0.825 -7.602 1 98.81 102 ILE A N 1
ATOM 753 C CA . ILE A 1 102 ? -7.039 -0.249 -6.941 1 98.81 102 ILE A CA 1
ATOM 754 C C . ILE A 1 102 ? -6.59 0.624 -5.773 1 98.81 102 ILE A C 1
ATOM 756 O O . ILE A 1 102 ? -5.461 0.501 -5.297 1 98.81 102 ILE A O 1
ATOM 760 N N . GLN A 1 103 ? -7.43 1.529 -5.402 1 98.81 103 GLN A N 1
ATOM 761 C CA . GLN A 1 103 ? -7.27 2.32 -4.188 1 98.81 103 GLN A CA 1
ATOM 762 C C . GLN A 1 103 ? -8.539 2.297 -3.342 1 98.81 103 GLN A C 1
ATOM 764 O O . GLN A 1 103 ? -9.633 2.58 -3.842 1 98.81 103 GLN A O 1
ATOM 769 N N . PHE A 1 104 ? -8.383 1.877 -2.072 1 98.88 104 PHE A N 1
ATOM 770 C CA . PHE A 1 104 ? -9.43 2.111 -1.083 1 98.88 104 PHE A CA 1
ATOM 771 C C . PHE A 1 104 ? -9.422 3.562 -0.621 1 98.88 104 PHE A C 1
ATOM 773 O O . PHE A 1 104 ? -8.359 4.121 -0.333 1 98.88 104 PHE A O 1
ATOM 780 N N . LEU A 1 105 ? -10.594 4.145 -0.589 1 98.44 105 LEU A N 1
ATOM 781 C CA . LEU A 1 105 ? -10.711 5.547 -0.21 1 98.44 105 LEU A CA 1
ATOM 782 C C . LEU A 1 105 ? -11.852 5.754 0.773 1 98.44 105 LEU A C 1
ATOM 784 O O . LEU A 1 105 ? -12.961 5.242 0.565 1 98.44 105 LEU A O 1
ATOM 788 N N . ALA A 1 106 ? -11.602 6.438 1.898 1 97.69 106 ALA A N 1
ATOM 789 C CA . ALA A 1 106 ? -12.625 6.891 2.836 1 97.69 106 ALA A CA 1
ATOM 790 C C . ALA A 1 106 ? -12.398 8.344 3.229 1 97.69 106 ALA A C 1
ATOM 792 O O . ALA A 1 106 ? -11.305 8.719 3.652 1 97.69 106 ALA A O 1
ATOM 793 N N . ASP A 1 107 ? -13.383 9.156 3.02 1 96.69 107 ASP A N 1
ATOM 794 C CA . ASP A 1 107 ? -13.398 10.516 3.539 1 96.69 107 ASP A CA 1
ATOM 795 C C . ASP A 1 107 ? -14.102 10.578 4.891 1 96.69 107 ASP A C 1
ATOM 797 O O . ASP A 1 107 ? -15.25 10.141 5.023 1 96.69 107 ASP A O 1
ATOM 801 N N . THR A 1 108 ? -13.43 11.102 5.867 1 94.5 108 THR A N 1
ATOM 802 C CA . THR A 1 108 ? -13.977 11.156 7.219 1 94.5 108 THR A CA 1
ATOM 803 C C . THR A 1 108 ? -14.078 12.602 7.699 1 94.5 108 THR A C 1
ATOM 805 O O . THR A 1 108 ? -13.273 13.453 7.309 1 94.5 108 THR A O 1
ATOM 808 N N . PRO A 1 109 ? -15.109 12.859 8.531 1 92.44 109 PRO A N 1
ATOM 809 C CA . PRO A 1 109 ? -15.148 14.203 9.117 1 92.44 109 PRO A CA 1
ATOM 810 C C . PRO A 1 109 ? -13.867 14.555 9.875 1 92.44 109 PRO A C 1
ATOM 812 O O . PRO A 1 109 ? -13.219 13.672 10.438 1 92.44 109 PRO A O 1
ATOM 815 N N . ILE A 1 110 ? -13.586 15.852 9.867 1 92.88 110 ILE A N 1
ATOM 816 C CA . ILE A 1 110 ? -12.406 16.297 10.594 1 92.88 110 ILE A CA 1
ATOM 817 C C . ILE A 1 110 ? -12.703 16.328 12.094 1 92.88 110 ILE A C 1
ATOM 819 O O . ILE A 1 110 ? -13.547 17.094 12.555 1 92.88 110 ILE A O 1
ATOM 823 N N . PRO A 1 111 ? -12.008 15.398 12.852 1 89.06 111 PRO A N 1
ATOM 824 C CA . PRO A 1 111 ? -12.211 15.461 14.305 1 89.06 111 PRO A CA 1
ATOM 825 C C . PRO A 1 111 ? -11.805 16.812 14.891 1 89.06 111 PRO A C 1
ATOM 827 O O . PRO A 1 111 ? -10.945 17.5 14.336 1 89.06 111 PRO A O 1
ATOM 830 N N . PRO A 1 112 ? -12.398 16.953 16.094 1 84.5 112 PRO A N 1
ATOM 831 C CA . PRO A 1 112 ? -11.969 18.156 16.797 1 84.5 112 PRO A CA 1
ATOM 832 C C . PRO A 1 112 ? -10.484 18.156 17.141 1 84.5 112 PRO A C 1
ATOM 834 O O . PRO A 1 112 ? -9.914 17.094 17.406 1 84.5 112 PRO A O 1
ATOM 837 N N . ALA A 1 113 ? -9.75 19.094 16.953 1 86.19 113 ALA A N 1
ATOM 838 C CA . ALA A 1 113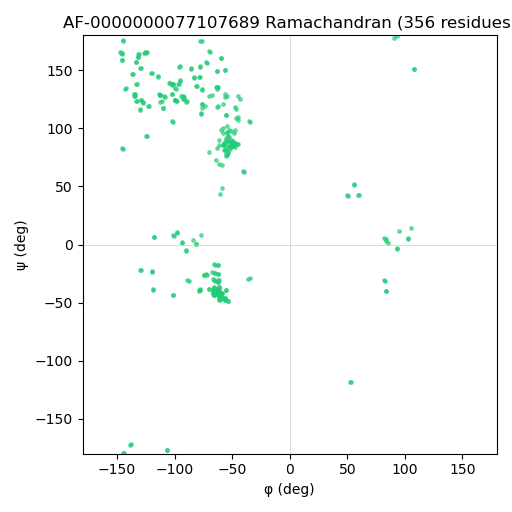 ? -8.359 19.281 17.375 1 86.19 113 ALA A CA 1
ATOM 839 C C . ALA A 1 113 ? -7.395 18.625 16.406 1 86.19 113 ALA A C 1
ATOM 841 O O . ALA A 1 113 ? -6.23 18.391 16.734 1 86.19 113 ALA A O 1
ATOM 842 N N . MET A 1 114 ? -7.984 18.109 15.344 1 90.19 114 MET A N 1
ATOM 843 C CA . MET A 1 114 ? -7.086 17.562 14.328 1 90.19 114 MET A CA 1
ATOM 844 C C . MET A 1 114 ? -6.066 18.609 13.883 1 90.19 114 MET A C 1
ATOM 846 O O . MET A 1 114 ? -6.426 19.75 13.617 1 90.19 114 MET A O 1
ATOM 850 N N . THR A 1 115 ? -4.828 18.172 13.953 1 91.25 115 THR A N 1
ATOM 851 C CA . THR A 1 115 ? -3.75 19.031 13.461 1 91.25 115 THR A CA 1
ATOM 852 C C . THR A 1 115 ? -2.916 18.297 12.414 1 91.25 115 THR A C 1
ATOM 854 O O . THR A 1 115 ? -3.021 17.078 12.273 1 91.25 115 THR A O 1
ATOM 857 N N . MET A 1 116 ? -2.143 19.047 11.695 1 94.06 116 MET A N 1
ATOM 858 C CA . MET A 1 116 ? -1.235 18.438 10.734 1 94.06 116 MET A CA 1
ATOM 859 C C . MET A 1 116 ? -0.226 17.531 11.438 1 94.06 116 MET A C 1
ATOM 861 O O . MET A 1 116 ? 0.182 16.5 10.883 1 94.06 116 MET A O 1
ATOM 865 N N . GLU A 1 117 ? 0.099 17.891 12.688 1 94 117 GLU A N 1
ATOM 866 C CA . GLU A 1 117 ? 1.018 17.078 13.469 1 94 117 GLU A CA 1
ATOM 867 C C . GLU A 1 117 ? 0.406 15.711 13.781 1 94 117 GLU A C 1
ATOM 869 O O . GLU A 1 117 ? 1.102 14.695 13.758 1 94 117 GLU A O 1
ATOM 874 N N . LYS A 1 118 ? -0.878 15.719 14.047 1 92.88 118 LYS A N 1
ATOM 875 C CA . LYS A 1 118 ? -1.556 14.461 14.336 1 92.88 118 LYS A CA 1
ATOM 876 C C . LYS A 1 118 ? -1.662 13.594 13.086 1 92.88 118 LYS A C 1
ATOM 878 O O . LYS A 1 118 ? -1.499 12.375 13.148 1 92.88 118 LYS A O 1
ATOM 883 N N . VAL A 1 119 ? -1.918 14.242 11.938 1 95.38 119 VAL A N 1
ATOM 884 C CA . VAL A 1 119 ? -1.967 13.523 10.672 1 95.38 119 VAL A CA 1
ATOM 885 C C . VAL A 1 119 ? -0.592 12.938 10.352 1 95.38 119 VAL A C 1
ATOM 887 O O . VAL A 1 119 ? -0.482 11.781 9.938 1 95.38 119 VAL A O 1
ATOM 890 N N . ASN A 1 120 ? 0.438 13.758 10.609 1 96.5 120 ASN A N 1
ATOM 891 C CA . ASN A 1 120 ? 1.808 13.297 10.406 1 96.5 120 ASN A CA 1
ATOM 892 C C . ASN A 1 120 ? 2.137 12.102 11.297 1 96.5 120 ASN A C 1
ATOM 894 O O . ASN A 1 120 ? 2.744 11.133 10.844 1 96.5 120 ASN A O 1
ATOM 898 N N . ALA A 1 121 ? 1.705 12.18 12.539 1 94.5 121 ALA A N 1
ATOM 899 C CA . ALA A 1 121 ? 1.956 11.086 13.484 1 94.5 121 ALA A CA 1
ATOM 900 C C . ALA A 1 121 ? 1.215 9.82 13.062 1 94.5 121 ALA A C 1
ATOM 902 O O . ALA A 1 121 ? 1.744 8.719 13.188 1 94.5 121 ALA A O 1
ATOM 903 N N . PHE A 1 122 ? -0.017 10.031 12.594 1 94.62 122 PHE A N 1
ATOM 904 C CA . PHE A 1 122 ? -0.792 8.906 12.086 1 94.62 122 PHE A CA 1
ATOM 905 C C . PHE A 1 122 ? -0.064 8.227 10.93 1 94.62 122 PHE A C 1
ATOM 907 O O . PHE A 1 122 ? 0.079 7 10.914 1 94.62 122 PHE A O 1
ATOM 914 N N . ASN A 1 123 ? 0.45 9.031 9.977 1 97.19 123 ASN A N 1
ATOM 915 C CA . ASN A 1 123 ? 1.136 8.5 8.805 1 97.19 123 ASN A CA 1
ATOM 916 C C . ASN A 1 123 ? 2.441 7.809 9.18 1 97.19 123 ASN A C 1
ATOM 918 O O . ASN A 1 123 ? 2.838 6.832 8.531 1 97.19 123 ASN A O 1
ATOM 922 N N . ALA A 1 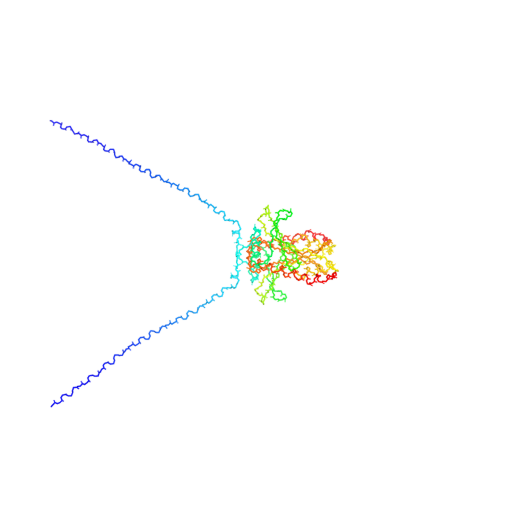124 ? 3.078 8.234 10.219 1 97.06 124 ALA A N 1
ATOM 923 C CA . ALA A 1 124 ? 4.316 7.617 10.68 1 97.06 124 ALA A CA 1
ATOM 924 C C . ALA A 1 124 ? 4.047 6.258 11.32 1 97.06 124 ALA A C 1
ATOM 926 O O . ALA A 1 124 ? 4.883 5.355 11.25 1 97.06 124 ALA A O 1
ATOM 927 N N . ARG A 1 125 ? 2.867 6.074 11.828 1 96.19 125 ARG A N 1
ATOM 928 C CA . ARG A 1 125 ? 2.611 4.949 12.719 1 96.19 125 ARG A CA 1
ATOM 929 C C . ARG A 1 125 ? 1.892 3.822 11.992 1 96.19 125 ARG A C 1
ATOM 931 O O . ARG A 1 125 ? 2.191 2.645 12.195 1 96.19 125 ARG A O 1
ATOM 938 N N . TRP A 1 126 ? 0.93 4.211 11.211 1 97 126 TRP A N 1
ATOM 939 C CA . TRP A 1 126 ? 0.028 3.195 10.68 1 97 126 TRP A CA 1
ATOM 940 C C . TRP A 1 126 ? 0.428 2.797 9.266 1 97 126 TRP A C 1
ATOM 942 O O . TRP A 1 126 ? 0.462 3.639 8.367 1 97 126 TRP A O 1
ATOM 952 N N . ARG A 1 127 ? 0.65 1.497 9.109 1 98.5 127 ARG A N 1
ATOM 953 C CA . ARG A 1 127 ? 1.033 0.951 7.812 1 98.5 127 ARG A CA 1
ATOM 954 C C . ARG A 1 127 ? -0.178 0.821 6.895 1 98.5 127 ARG A C 1
ATOM 956 O O . ARG A 1 127 ? -1.309 0.677 7.367 1 98.5 127 ARG A O 1
ATOM 963 N N . TYR A 1 128 ? 0.077 0.887 5.535 1 98.88 128 TYR A N 1
ATOM 964 C CA . TYR A 1 128 ? -0.826 0.605 4.426 1 98.88 128 TYR A CA 1
ATOM 965 C C . TYR A 1 128 ? -1.683 1.823 4.098 1 98.88 128 TYR A C 1
ATOM 967 O O . TYR A 1 128 ? -1.927 2.119 2.924 1 98.88 128 TYR A O 1
ATOM 975 N N . VAL A 1 129 ? -2.135 2.51 5.133 1 98.56 129 VAL A N 1
ATOM 976 C CA . VAL A 1 129 ? -3.07 3.611 4.93 1 98.56 129 VAL A CA 1
ATOM 977 C C . VAL A 1 129 ? -2.33 4.941 5.023 1 98.56 129 VAL A C 1
ATOM 979 O O . VAL A 1 129 ? -1.442 5.105 5.863 1 98.56 129 VAL A O 1
ATOM 982 N N . ARG A 1 130 ? -2.635 5.852 4.16 1 98.25 130 ARG A N 1
ATOM 983 C CA . ARG A 1 130 ? -2.145 7.227 4.164 1 98.25 130 ARG A CA 1
ATOM 984 C C . ARG A 1 130 ? -3.275 8.211 4.445 1 98.25 130 ARG A C 1
ATOM 986 O O . ARG A 1 130 ? -4.367 8.086 3.889 1 98.25 130 ARG A O 1
ATOM 993 N N . ALA A 1 131 ? -3.08 9.086 5.406 1 97 131 ALA A N 1
ATOM 994 C CA . ALA A 1 131 ? -4.047 10.133 5.73 1 97 131 ALA A CA 1
ATOM 995 C C . ALA A 1 131 ? -3.586 11.484 5.203 1 97 131 ALA A C 1
ATOM 997 O O . ALA A 1 131 ? -2.396 11.812 5.262 1 97 131 ALA A O 1
ATOM 998 N N . SER A 1 132 ? -4.43 12.266 4.668 1 97.88 132 SER A N 1
ATOM 999 C CA . SER A 1 132 ? -4.203 13.664 4.309 1 97.88 132 SER A CA 1
ATOM 1000 C C . SER A 1 132 ? -5.383 14.539 4.715 1 97.88 132 SER A C 1
ATOM 1002 O O . SER A 1 132 ? -6.52 14.07 4.766 1 97.88 132 SER A O 1
ATOM 1004 N N . LEU A 1 133 ? -5.051 15.703 5.059 1 96.12 133 LEU A N 1
ATOM 1005 C CA . LEU A 1 133 ? -6.055 16.672 5.496 1 96.12 133 LEU A CA 1
ATOM 1006 C C . LEU A 1 133 ? -6.418 17.625 4.363 1 96.12 133 LEU A C 1
ATOM 1008 O O . LEU A 1 133 ? -5.535 18.219 3.744 1 96.12 133 LEU A O 1
ATOM 1012 N N . THR A 1 134 ? -7.727 17.688 4.047 1 93.62 134 THR A N 1
ATOM 1013 C CA . THR A 1 134 ? -8.258 18.719 3.166 1 93.62 134 THR A CA 1
ATOM 1014 C C . THR A 1 134 ? -9.055 19.75 3.961 1 93.62 134 THR A C 1
ATOM 1016 O O . THR A 1 134 ? -9.039 19.734 5.195 1 93.62 134 THR A O 1
ATOM 1019 N N . SER A 1 135 ? -9.68 20.75 3.281 1 93.06 135 SER A N 1
ATOM 1020 C CA . SER A 1 135 ? -10.469 21.766 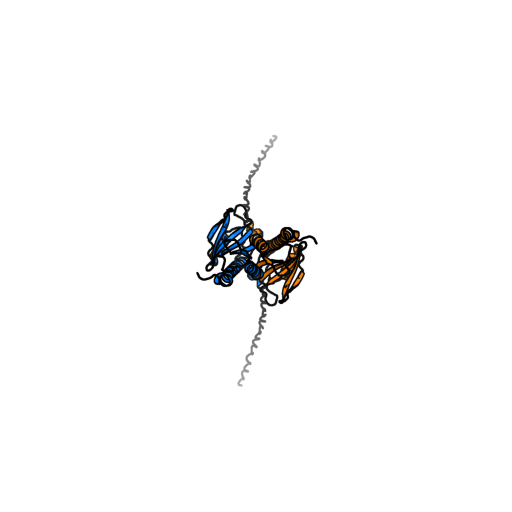3.959 1 93.06 135 SER A CA 1
ATOM 1021 C C . SER A 1 135 ? -11.703 21.172 4.621 1 93.06 135 SER A C 1
ATOM 1023 O O . SER A 1 135 ? -12.211 21.719 5.602 1 93.06 135 SER A O 1
ATOM 1025 N N . ASN A 1 136 ? -12.102 19.922 4.223 1 94.94 136 ASN A N 1
ATOM 1026 C CA . ASN A 1 136 ? -13.414 19.469 4.672 1 94.94 136 ASN A CA 1
ATOM 1027 C C . ASN A 1 136 ? -13.344 18.078 5.297 1 94.94 136 ASN A C 1
ATOM 1029 O O . ASN A 1 136 ? -14.227 17.703 6.062 1 94.94 136 ASN A O 1
ATOM 1033 N N . VAL A 1 137 ? -12.305 17.359 4.93 1 95.69 137 VAL A N 1
ATOM 1034 C CA . VAL A 1 137 ? -12.289 15.977 5.398 1 95.69 137 VAL A CA 1
ATOM 1035 C C . VAL A 1 137 ? -10.852 15.539 5.672 1 95.69 137 VAL A C 1
ATOM 1037 O O . VAL A 1 137 ? -9.906 16.203 5.246 1 95.69 137 VAL A O 1
ATOM 1040 N N . VAL A 1 138 ? -10.742 14.5 6.492 1 96 138 VAL A N 1
ATOM 1041 C CA . VAL A 1 138 ? -9.547 13.672 6.457 1 96 138 VAL A CA 1
ATOM 1042 C C . VAL A 1 138 ? -9.734 12.531 5.453 1 96 138 VAL A C 1
ATOM 1044 O O . VAL A 1 138 ? -10.68 11.758 5.555 1 96 138 VAL A O 1
ATOM 1047 N N . ARG A 1 139 ? -8.844 12.5 4.535 1 97.69 139 ARG A N 1
ATOM 1048 C CA . ARG A 1 139 ? -8.922 11.445 3.529 1 97.69 139 ARG A CA 1
ATOM 1049 C C . ARG A 1 139 ? -7.961 10.305 3.855 1 97.69 139 ARG A C 1
ATOM 1051 O O . ARG A 1 139 ? -6.77 10.531 4.07 1 97.69 139 ARG A O 1
ATOM 1058 N N . LEU A 1 140 ? -8.547 9.094 3.947 1 97.62 140 LEU A N 1
ATOM 1059 C CA . LEU A 1 140 ? -7.773 7.867 4.133 1 97.62 140 LEU A CA 1
ATOM 1060 C C . LEU A 1 140 ? -7.648 7.098 2.822 1 97.62 140 LEU A C 1
ATOM 1062 O O . LEU A 1 140 ? -8.648 6.875 2.133 1 97.62 140 LEU A O 1
ATOM 1066 N N . GLN A 1 141 ? -6.391 6.715 2.471 1 98.81 141 GLN A N 1
ATOM 1067 C CA . GLN A 1 141 ? -6.145 6.055 1.192 1 98.81 141 GLN A CA 1
ATOM 1068 C C . GLN A 1 141 ? -5.227 4.848 1.363 1 98.81 141 GLN A C 1
ATOM 1070 O O . GLN A 1 141 ? -4.195 4.938 2.035 1 98.81 141 GLN A O 1
ATOM 1075 N N . MET A 1 142 ? -5.625 3.707 0.875 1 98.94 142 MET A N 1
ATOM 1076 C CA . MET A 1 142 ? -4.789 2.512 0.793 1 98.94 142 MET A CA 1
ATOM 1077 C C . MET A 1 142 ? -4.691 2.018 -0.646 1 98.94 142 MET A C 1
ATOM 1079 O O . MET A 1 142 ? -5.703 1.687 -1.266 1 98.94 142 MET A O 1
ATOM 1083 N N . ASP A 1 143 ? -3.48 1.987 -1.189 1 98.94 143 ASP A N 1
ATOM 1084 C CA . ASP A 1 143 ? -3.229 1.583 -2.57 1 98.94 143 ASP A CA 1
ATOM 1085 C C . ASP A 1 143 ? -2.828 0.111 -2.646 1 98.94 143 ASP A C 1
ATOM 1087 O O . ASP A 1 143 ? -2.066 -0.375 -1.808 1 98.94 143 ASP A O 1
ATOM 1091 N N . VAL A 1 144 ? -3.363 -0.586 -3.643 1 98.94 144 VAL A N 1
ATOM 1092 C CA . VAL A 1 144 ? -3.066 -2.002 -3.844 1 98.94 144 VAL A CA 1
ATOM 1093 C C . VAL A 1 144 ? -2.67 -2.246 -5.297 1 98.94 144 VAL A C 1
ATOM 1095 O O . VAL A 1 144 ? -3.467 -2.016 -6.211 1 98.94 144 VAL A O 1
ATOM 1098 N N . ASN A 1 145 ? -1.429 -2.672 -5.512 1 98.94 145 ASN A N 1
ATOM 1099 C CA . ASN A 1 145 ? -0.966 -3.102 -6.828 1 98.94 145 ASN A CA 1
ATOM 1100 C C . ASN A 1 145 ? -1.49 -4.492 -7.18 1 98.94 145 ASN A C 1
ATOM 1102 O O . ASN A 1 145 ? -1.223 -5.461 -6.469 1 98.94 145 ASN A O 1
ATOM 1106 N N . LEU A 1 146 ? -2.234 -4.582 -8.281 1 98.56 146 LEU A N 1
ATOM 1107 C CA . LEU A 1 146 ? -2.783 -5.867 -8.695 1 98.56 146 LEU A CA 1
ATOM 1108 C C . LEU A 1 146 ? -2.246 -6.273 -10.062 1 98.56 146 LEU A C 1
ATOM 1110 O O . LEU A 1 146 ? -2.695 -7.266 -10.641 1 98.56 146 LEU A O 1
ATOM 1114 N N . ASP A 1 147 ? -1.294 -5.473 -10.547 1 97.62 147 ASP A N 1
ATOM 1115 C CA . ASP A 1 147 ? -0.672 -5.809 -11.828 1 97.62 147 ASP A CA 1
ATOM 1116 C C . ASP A 1 147 ? 0.066 -7.145 -11.742 1 97.62 147 ASP A C 1
ATOM 1118 O O . ASP A 1 147 ? 0.754 -7.418 -10.758 1 97.62 147 ASP A O 1
ATOM 1122 N N . GLY A 1 148 ? -0.096 -8.039 -12.773 1 95.31 148 GLY A N 1
ATOM 1123 C CA . GLY A 1 148 ? 0.461 -9.383 -12.75 1 95.31 148 GLY A CA 1
ATOM 1124 C C . GLY A 1 148 ? -0.398 -10.375 -11.992 1 95.31 148 GLY A C 1
ATOM 1125 O O . GLY A 1 148 ? -0.346 -11.578 -12.25 1 95.31 148 GLY A O 1
ATOM 1126 N N . GLY A 1 149 ? -1.138 -9.891 -10.93 1 96.75 149 GLY A N 1
ATOM 1127 C CA . GLY A 1 149 ? -2.09 -10.734 -10.219 1 96.75 149 GLY A CA 1
ATOM 1128 C C . GLY A 1 149 ? -1.625 -11.125 -8.828 1 96.75 149 GLY A C 1
ATOM 1129 O O . GLY A 1 149 ? -0.423 -11.234 -8.578 1 96.75 149 GLY A O 1
ATOM 1130 N N . VAL A 1 150 ? -2.574 -11.32 -8.008 1 97.88 150 VAL A N 1
ATOM 1131 C CA . VAL A 1 150 ? -2.365 -11.805 -6.645 1 97.88 150 VAL A CA 1
ATOM 1132 C C . VAL A 1 150 ? -3.33 -12.953 -6.352 1 97.88 150 VAL A C 1
ATOM 1134 O O . VAL A 1 150 ? -4.324 -13.141 -7.059 1 97.88 150 VAL A O 1
ATOM 1137 N N . THR A 1 151 ? -3.051 -13.742 -5.34 1 96.88 151 THR A N 1
ATOM 1138 C CA . THR A 1 151 ? -3.938 -14.852 -5.023 1 96.88 151 THR A CA 1
ATOM 1139 C C . THR A 1 151 ? -5.234 -14.344 -4.391 1 96.88 151 THR A C 1
ATOM 1141 O O . THR A 1 151 ? -5.273 -13.242 -3.848 1 96.88 151 THR A O 1
ATOM 1144 N N . ALA A 1 152 ? -6.246 -15.172 -4.52 1 96.44 152 ALA A N 1
ATOM 1145 C CA . ALA A 1 152 ? -7.496 -14.859 -3.832 1 96.44 152 ALA A CA 1
ATOM 1146 C C . ALA A 1 152 ? -7.266 -14.664 -2.336 1 96.44 152 ALA A C 1
ATOM 1148 O O . ALA A 1 152 ? -7.871 -13.789 -1.715 1 96.44 152 ALA A O 1
ATOM 1149 N N . GLY A 1 153 ? -6.402 -15.492 -1.781 1 96.69 153 GLY A N 1
ATOM 1150 C CA . GLY A 1 153 ? -6.07 -15.352 -0.373 1 96.69 153 GLY A CA 1
ATOM 1151 C C . GLY A 1 153 ? -5.43 -14.016 -0.042 1 96.69 153 GLY A C 1
ATOM 1152 O O . GLY A 1 153 ? -5.664 -13.461 1.033 1 96.69 153 GLY A O 1
ATOM 1153 N N . ASN A 1 154 ? -4.617 -13.508 -0.938 1 98.19 154 ASN A N 1
ATOM 1154 C CA . ASN A 1 154 ? -3.998 -12.195 -0.734 1 98.19 154 ASN A CA 1
ATOM 1155 C C . ASN A 1 154 ? -5.039 -11.086 -0.706 1 98.19 154 ASN A C 1
ATOM 1157 O O . ASN A 1 154 ? -4.961 -10.18 0.127 1 98.19 154 ASN A O 1
ATOM 1161 N N . ILE A 1 155 ? -6.027 -11.156 -1.614 1 98.44 155 ILE A N 1
ATOM 1162 C CA . ILE A 1 155 ? -7.078 -10.148 -1.663 1 98.44 155 ILE A CA 1
ATOM 1163 C C . ILE A 1 155 ? -7.922 -10.219 -0.39 1 98.44 155 ILE A C 1
ATOM 1165 O O . ILE A 1 155 ? -8.281 -9.188 0.181 1 98.44 155 ILE A O 1
ATOM 1169 N N . GLU A 1 156 ? -8.227 -11.445 -0.012 1 98.06 156 GLU A N 1
ATOM 1170 C CA . GLU A 1 156 ? -8.992 -11.602 1.222 1 98.06 156 GLU A CA 1
ATOM 1171 C C . GLU A 1 156 ? -8.289 -10.93 2.396 1 98.06 156 GLU A C 1
ATOM 1173 O O . GLU A 1 156 ? -8.914 -10.219 3.18 1 98.06 156 GLU A O 1
ATOM 1178 N N . ASP A 1 157 ? -7.012 -11.164 2.518 1 98.5 157 ASP A N 1
ATOM 1179 C CA . ASP A 1 157 ? -6.246 -10.562 3.602 1 98.5 157 ASP A CA 1
ATOM 1180 C C . ASP A 1 157 ? -6.184 -9.039 3.449 1 98.5 157 ASP A C 1
ATOM 1182 O O . ASP A 1 157 ? -6.234 -8.312 4.441 1 98.5 157 ASP A O 1
ATOM 1186 N N . THR A 1 158 ? -6.047 -8.516 2.234 1 98.81 158 THR A N 1
ATOM 1187 C CA . THR A 1 158 ? -6.027 -7.078 1.963 1 98.81 158 THR A CA 1
ATOM 1188 C C . THR A 1 158 ? -7.332 -6.426 2.414 1 98.81 158 THR A C 1
ATOM 1190 O O . THR A 1 158 ? -7.316 -5.355 3.027 1 98.81 158 THR A O 1
ATOM 1193 N N . LEU A 1 159 ? -8.453 -7.07 2.139 1 98.75 159 LEU A N 1
ATOM 1194 C CA . LEU A 1 159 ? -9.75 -6.57 2.584 1 98.75 159 LEU A CA 1
ATOM 1195 C C . LEU A 1 159 ? -9.82 -6.523 4.105 1 98.75 159 LEU A C 1
ATOM 1197 O O . LEU A 1 159 ? -10.367 -5.574 4.676 1 98.75 159 LEU A O 1
ATOM 1201 N N . ASP A 1 160 ? -9.273 -7.516 4.75 1 98.56 160 ASP A N 1
ATOM 1202 C CA . ASP A 1 160 ? -9.25 -7.555 6.211 1 98.56 160 ASP A CA 1
ATOM 1203 C C . ASP A 1 160 ? -8.383 -6.438 6.773 1 98.56 160 ASP A C 1
ATOM 1205 O O . ASP A 1 160 ? -8.727 -5.832 7.793 1 98.56 160 ASP A O 1
ATOM 1209 N N . ILE A 1 161 ? -7.211 -6.156 6.191 1 98.75 161 ILE A N 1
ATOM 1210 C CA . ILE A 1 161 ? -6.344 -5.059 6.594 1 98.75 161 ILE A CA 1
ATOM 1211 C C . ILE A 1 161 ? -7.113 -3.74 6.535 1 98.75 161 ILE A C 1
ATOM 1213 O O . ILE A 1 161 ? -7.113 -2.969 7.496 1 98.75 161 ILE A O 1
ATOM 1217 N N . TRP A 1 162 ? -7.84 -3.439 5.453 1 98.69 162 TRP A N 1
ATOM 1218 C CA . TRP A 1 162 ? -8.609 -2.207 5.305 1 98.69 162 TRP A CA 1
ATOM 1219 C C . TRP A 1 162 ? -9.672 -2.092 6.387 1 98.69 162 TRP A C 1
ATOM 1221 O O . TRP A 1 162 ? -9.82 -1.039 7.012 1 98.69 162 TRP A O 1
ATOM 1231 N N . ARG A 1 163 ? -10.391 -3.195 6.547 1 98.19 163 ARG A N 1
ATOM 1232 C CA . ARG A 1 163 ? -11.414 -3.199 7.586 1 98.19 163 ARG A CA 1
ATOM 1233 C C . ARG A 1 163 ? -10.828 -2.807 8.938 1 98.19 163 ARG A C 1
ATOM 1235 O O . ARG A 1 163 ? -11.359 -1.925 9.617 1 98.19 163 ARG A O 1
ATOM 1242 N N . ARG A 1 164 ? -9.734 -3.408 9.32 1 97.38 164 ARG A N 1
ATOM 1243 C CA . ARG A 1 164 ? -9.102 -3.15 10.609 1 97.38 164 ARG A CA 1
ATOM 1244 C C . ARG A 1 164 ? -8.602 -1.711 10.703 1 97.38 164 ARG A C 1
ATOM 1246 O O . ARG A 1 164 ? -8.719 -1.072 11.75 1 97.38 164 ARG A O 1
ATOM 1253 N N . LEU A 1 165 ? -8.078 -1.193 9.625 1 97 165 LEU A N 1
ATOM 1254 C CA . LEU A 1 165 ? -7.555 0.17 9.609 1 97 165 LEU A CA 1
ATOM 1255 C C . LEU A 1 165 ? -8.68 1.183 9.789 1 97 165 LEU A C 1
ATOM 1257 O O . LEU A 1 165 ? -8.539 2.152 10.531 1 97 165 LEU A O 1
ATOM 1261 N N . LEU A 1 166 ? -9.852 1.005 9.117 1 95.88 166 LEU A N 1
ATOM 1262 C CA . LEU A 1 166 ? -10.984 1.915 9.266 1 95.88 166 LEU A CA 1
ATOM 1263 C C . LEU A 1 166 ? -11.516 1.884 10.695 1 95.88 166 LEU A C 1
ATOM 1265 O O . LEU A 1 166 ? -11.781 2.934 11.289 1 95.88 166 LEU A O 1
ATOM 1269 N N . GLU A 1 167 ? -11.578 0.701 11.227 1 93.88 167 GLU A N 1
ATOM 1270 C CA . GLU A 1 167 ? -12.062 0.563 12.594 1 93.88 167 GLU A CA 1
ATOM 1271 C C . GLU A 1 167 ? -11.094 1.214 13.586 1 93.88 167 GLU A C 1
ATOM 1273 O O . GLU A 1 167 ? -11.531 1.861 14.539 1 93.88 167 GLU A O 1
ATOM 1278 N N . THR A 1 168 ? -9.836 1.047 13.367 1 91.31 168 THR A N 1
ATOM 1279 C CA . THR A 1 168 ? -8.82 1.659 14.211 1 91.31 168 THR A CA 1
ATOM 1280 C C . THR A 1 168 ? -8.898 3.182 14.133 1 91.31 168 THR A C 1
ATOM 1282 O O . THR A 1 168 ? -8.797 3.867 15.156 1 91.31 168 THR A O 1
ATOM 1285 N N . TYR A 1 169 ? -9.078 3.742 12.914 1 91.56 169 TYR A N 1
ATOM 1286 C CA . TYR A 1 169 ? -9.211 5.188 12.758 1 91.56 169 TYR A CA 1
ATOM 1287 C C . TYR A 1 169 ? -10.422 5.707 13.539 1 91.56 169 TYR A C 1
ATOM 1289 O O . TYR A 1 169 ? -10.328 6.723 14.227 1 91.56 169 TYR A O 1
ATOM 1297 N N . GLU A 1 170 ? -11.492 5.023 13.477 1 88.06 170 GLU A N 1
ATOM 1298 C CA . GLU A 1 170 ? -12.711 5.426 14.172 1 88.06 170 GLU A CA 1
ATOM 1299 C C . GLU A 1 170 ? -12.5 5.469 15.68 1 88.06 170 GLU A C 1
ATOM 1301 O O . GLU A 1 170 ? -12.977 6.383 16.359 1 88.06 170 GLU A O 1
ATOM 1306 N N . THR A 1 171 ? -11.758 4.531 16.156 1 86.75 171 THR A N 1
ATOM 1307 C CA . THR A 1 171 ? -11.547 4.422 17.594 1 86.75 171 THR A CA 1
ATOM 1308 C C . THR A 1 171 ? -10.508 5.438 18.062 1 86.75 171 THR A C 1
ATOM 1310 O O . THR A 1 171 ? -10.664 6.055 19.109 1 86.75 171 THR A O 1
ATOM 1313 N N . GLU A 1 172 ? -9.469 5.617 17.281 1 81.94 172 GLU A N 1
ATOM 1314 C CA . GLU A 1 172 ? -8.344 6.43 17.734 1 81.94 172 GLU A CA 1
ATOM 1315 C C . GLU A 1 172 ? -8.555 7.902 17.406 1 81.94 172 GLU A C 1
ATOM 1317 O O . GLU A 1 172 ? -8.117 8.781 18.141 1 81.94 172 GLU A O 1
ATOM 1322 N N . PHE A 1 173 ? -9.211 8.195 16.375 1 77.31 173 PHE A N 1
ATOM 1323 C CA . PHE A 1 173 ? -9.258 9.586 15.93 1 77.31 173 PHE A CA 1
ATOM 1324 C C . PHE A 1 173 ? -10.688 10.109 15.938 1 77.31 173 PHE A C 1
ATOM 1326 O O . PHE A 1 173 ? -10.922 11.281 16.234 1 77.31 173 PHE A O 1
ATOM 1333 N N . ALA A 1 174 ? -11.617 9.375 15.594 1 62.84 174 ALA A N 1
ATOM 1334 C CA . ALA A 1 174 ? -12.984 9.883 15.516 1 62.84 174 ALA A CA 1
ATOM 1335 C C . ALA A 1 174 ? -13.609 9.992 16.906 1 62.84 174 ALA A C 1
ATOM 1337 O O . ALA A 1 174 ? -14.43 10.875 17.156 1 62.84 174 ALA A O 1
ATOM 1338 N N . ALA A 1 175 ? -13.312 9.039 17.688 1 58.38 175 ALA A N 1
ATOM 1339 C CA . ALA A 1 175 ? -13.922 9.125 19 1 58.38 175 ALA A CA 1
ATOM 1340 C C . ALA A 1 175 ? -13.469 10.375 19.75 1 58.38 175 ALA A C 1
ATOM 1342 O O . ALA A 1 175 ? -14.117 10.812 20.688 1 58.38 175 ALA A O 1
ATOM 1343 N N . GLN A 1 176 ? -12.445 10.898 19.297 1 49.69 176 GLN A N 1
ATOM 1344 C CA . GLN A 1 176 ? -12.086 12.148 19.969 1 49.69 176 GLN A CA 1
ATOM 1345 C C . GLN A 1 176 ? -12.906 13.312 19.422 1 49.69 176 GLN A C 1
ATOM 1347 O O . GLN A 1 176 ? -12.734 14.453 19.859 1 49.69 176 GLN A O 1
ATOM 1352 N N . ALA A 1 177 ? -13.789 13.078 18.484 1 49.72 177 ALA A N 1
ATOM 1353 C CA . ALA A 1 177 ? -14.695 14.125 18.016 1 49.72 177 ALA A CA 1
ATOM 1354 C C . ALA A 1 177 ? -15.781 14.406 19.047 1 49.72 177 ALA A C 1
ATOM 1356 O O . ALA A 1 177 ? -16.312 13.484 19.672 1 49.72 177 ALA A O 1
ATOM 1357 N N . PRO A 1 178 ? -15.891 15.594 19.578 1 41.56 178 PRO A N 1
ATOM 1358 C CA . PRO A 1 178 ? -16.922 15.875 20.578 1 41.56 178 PRO A CA 1
ATOM 1359 C C . PRO A 1 178 ? -18.297 15.375 20.156 1 41.56 178 PRO A C 1
ATOM 1361 O O . PRO A 1 178 ? -18.609 15.344 18.969 1 41.56 178 PRO A O 1
ATOM 1364 N N . ALA A 1 179 ? -18.828 14.422 20.984 1 38.69 179 ALA A N 1
ATOM 1365 C CA . ALA A 1 179 ? -20.266 14.164 20.844 1 38.69 179 ALA A CA 1
ATOM 1366 C C . ALA A 1 179 ? -21.047 15.469 20.75 1 38.69 179 ALA A C 1
ATOM 1368 O O . ALA A 1 179 ? -20.812 16.391 21.531 1 38.69 179 ALA A O 1
ATOM 1369 N N . ASP A 1 180 ? -21.484 15.562 19.297 1 32.12 180 ASP A N 1
ATOM 1370 C CA . ASP A 1 180 ? -22.453 16.641 19.469 1 32.12 180 ASP A CA 1
ATOM 1371 C C . ASP A 1 180 ? -23.328 16.391 20.703 1 32.12 180 ASP A C 1
ATOM 1373 O O . ASP A 1 180 ? -23.719 15.266 20.984 1 32.12 180 ASP A O 1
ATOM 1377 N N . MET B 1 1 ? -3.293 -71.688 -98.938 1 31.88 1 MET B N 1
ATOM 1378 C CA . MET B 1 1 ? -4.508 -71.188 -98.312 1 31.88 1 MET B CA 1
ATOM 1379 C C . MET B 1 1 ? -4.191 -70.5 -97 1 31.88 1 MET B C 1
ATOM 1381 O O . MET B 1 1 ? -3.77 -71.188 -96.062 1 31.88 1 MET B O 1
ATOM 1385 N N . SER B 1 2 ? -3.6 -69.25 -97.062 1 35.75 2 SER B N 1
ATOM 1386 C CA . SER B 1 2 ? -2.873 -68.312 -96.188 1 35.75 2 SER B CA 1
ATOM 1387 C C . SER B 1 2 ? -3.777 -67.688 -95.125 1 35.75 2 SER B C 1
ATOM 1389 O O . SER B 1 2 ? -4.797 -67.062 -95.438 1 35.75 2 SER B O 1
ATOM 1391 N N . PHE B 1 3 ? -4 -68.5 -94.062 1 37.66 3 PHE B N 1
ATOM 1392 C CA . PHE B 1 3 ? -4.848 -68.25 -92.875 1 37.66 3 PHE B CA 1
ATOM 1393 C C . PHE B 1 3 ? -4.5 -66.938 -92.188 1 37.66 3 PHE B C 1
ATOM 1395 O O . PHE B 1 3 ? -3.336 -66.688 -91.875 1 37.66 3 PHE B O 1
ATOM 1402 N N . SER B 1 4 ? -5.227 -65.812 -92.562 1 36 4 SER B N 1
ATOM 1403 C CA . SER B 1 4 ? -5.199 -64.375 -92.188 1 36 4 SER B CA 1
ATOM 1404 C C . SER B 1 4 ? -5.402 -64.188 -90.688 1 36 4 SER B C 1
ATOM 1406 O O . SER B 1 4 ? -6.363 -64.75 -90.125 1 36 4 SER B O 1
ATOM 1408 N N . ARG B 1 5 ? -4.32 -64.062 -89.938 1 36.69 5 ARG B N 1
ATOM 1409 C CA . ARG B 1 5 ? -4.07 -63.875 -88.5 1 36.69 5 ARG B CA 1
ATOM 1410 C C . ARG B 1 5 ? -4.867 -62.688 -87.938 1 36.69 5 ARG B C 1
ATOM 1412 O O . ARG B 1 5 ? -4.734 -61.562 -88.375 1 36.69 5 ARG B O 1
ATOM 1419 N N . PHE B 1 6 ? -6.176 -62.906 -87.562 1 36 6 PHE B N 1
ATOM 1420 C CA . PHE B 1 6 ? -7.086 -61.906 -87.062 1 36 6 PHE B CA 1
ATOM 1421 C C . PHE B 1 6 ? -6.527 -61.25 -85.812 1 36 6 PHE B C 1
ATOM 1423 O O . PHE B 1 6 ? -6.086 -61.969 -84.875 1 36 6 PHE B O 1
ATOM 1430 N N . ASP B 1 7 ? -5.918 -60.031 -85.875 1 35.62 7 ASP B N 1
ATOM 1431 C CA . ASP B 1 7 ? -5.262 -59.188 -84.938 1 35.62 7 ASP B CA 1
ATOM 1432 C C . ASP B 1 7 ? -6.242 -58.75 -83.812 1 35.62 7 ASP B C 1
ATOM 1434 O O . ASP B 1 7 ? -7.32 -58.25 -84.125 1 35.62 7 ASP B O 1
ATOM 1438 N N . PHE B 1 8 ? -6.371 -59.5 -82.688 1 37.69 8 PHE B N 1
ATOM 1439 C CA . PHE B 1 8 ? -7.25 -59.312 -81.562 1 37.69 8 PHE B CA 1
ATOM 1440 C C . PHE B 1 8 ? -7.066 -57.906 -80.938 1 37.69 8 PHE B C 1
ATOM 1442 O O . PHE B 1 8 ? -5.941 -57.438 -80.812 1 37.69 8 PHE B O 1
ATOM 1449 N N . PRO B 1 9 ? -8.078 -57 -81.062 1 39 9 PRO B N 1
ATOM 1450 C CA . PRO B 1 9 ? -8.039 -55.594 -80.625 1 39 9 PRO B CA 1
ATOM 1451 C C . PRO B 1 9 ? -7.719 -55.469 -79.188 1 39 9 PRO B C 1
ATOM 1453 O O . PRO B 1 9 ? -8.016 -56.375 -78.375 1 39 9 PRO B O 1
ATOM 1456 N N . ALA B 1 10 ? -6.723 -54.625 -78.812 1 39.66 10 ALA B N 1
ATOM 1457 C CA . ALA B 1 10 ? -6.129 -54.219 -77.562 1 39.66 10 ALA B CA 1
ATOM 1458 C C . ALA B 1 10 ? -7.188 -53.688 -76.562 1 39.66 10 ALA B C 1
ATOM 1460 O O . ALA B 1 10 ? -8.023 -52.844 -77 1 39.66 10 ALA B O 1
ATOM 1461 N N . ALA B 1 11 ? -7.613 -54.469 -75.562 1 38.34 11 ALA B N 1
ATOM 1462 C CA . ALA B 1 11 ? -8.484 -54.156 -74.438 1 38.34 11 ALA B CA 1
ATOM 1463 C C . ALA B 1 11 ? -8.055 -52.844 -73.75 1 38.34 11 ALA B C 1
ATOM 1465 O O . ALA B 1 11 ? -6.887 -52.688 -73.375 1 38.34 11 ALA B O 1
ATOM 1466 N N . ILE B 1 12 ? -8.703 -51.719 -74.062 1 39.94 12 ILE B N 1
ATOM 1467 C CA . ILE B 1 12 ? -8.57 -50.375 -73.438 1 39.94 12 ILE B CA 1
ATOM 1468 C C . ILE B 1 12 ? -8.828 -50.469 -71.938 1 39.94 12 ILE B C 1
ATOM 1470 O O . ILE B 1 12 ? -9.922 -50.844 -71.562 1 39.94 12 ILE B O 1
ATOM 1474 N N . SER B 1 13 ? -7.855 -50.875 -71.125 1 37.09 13 SER B N 1
ATOM 1475 C CA . SER B 1 13 ? -7.934 -50.844 -69.688 1 37.09 13 SER B CA 1
ATOM 1476 C C . SER B 1 13 ? -8.406 -49.5 -69.188 1 37.09 13 SER B C 1
ATOM 1478 O O . SER B 1 13 ? -7.766 -48.469 -69.438 1 37.09 13 SER B O 1
ATOM 1480 N N . ALA B 1 14 ? -9.734 -49.25 -69.125 1 35.88 14 ALA B N 1
ATOM 1481 C CA . ALA B 1 14 ? -10.328 -48.031 -68.562 1 35.88 14 ALA B CA 1
ATOM 1482 C C . ALA B 1 14 ? -9.867 -47.812 -67.125 1 35.88 14 ALA B C 1
ATOM 1484 O O . ALA B 1 14 ? -10.047 -48.656 -66.312 1 35.88 14 ALA B O 1
ATOM 1485 N N . CYS B 1 15 ? -8.688 -47.156 -67 1 36.38 15 CYS B N 1
ATOM 1486 C CA . CYS B 1 15 ? -8.148 -46.719 -65.688 1 36.38 15 CYS B CA 1
ATOM 1487 C C . CYS B 1 15 ? -9.172 -45.906 -64.938 1 36.38 15 CYS B C 1
ATOM 1489 O O . CYS B 1 15 ? -9.625 -44.844 -65.375 1 36.38 15 CYS B O 1
ATOM 1491 N N . LEU B 1 16 ? -10.109 -46.562 -64.188 1 35.31 16 LEU B N 1
ATOM 1492 C CA . LEU B 1 16 ? -11.039 -45.875 -63.312 1 35.31 16 LEU B CA 1
ATOM 1493 C C . LEU B 1 16 ? -10.289 -45 -62.312 1 35.31 16 LEU B C 1
ATOM 1495 O O . LEU B 1 16 ? -9.5 -45.531 -61.531 1 35.31 16 LEU B O 1
ATOM 1499 N N . ILE B 1 17 ? -9.875 -43.781 -62.719 1 39.12 17 ILE B N 1
ATOM 1500 C CA . ILE B 1 17 ? -9.234 -42.844 -61.812 1 39.12 17 ILE B CA 1
ATOM 1501 C C . ILE B 1 17 ? -10.188 -42.5 -60.688 1 39.12 17 ILE B C 1
ATOM 1503 O O . ILE B 1 17 ? -11.289 -42 -60.906 1 39.12 17 ILE B O 1
ATOM 1507 N N . ILE B 1 18 ? -10.211 -43.312 -59.656 1 39.34 18 ILE B N 1
ATOM 1508 C CA . ILE B 1 18 ? -10.953 -43 -58.438 1 39.34 18 ILE B CA 1
ATOM 1509 C C . ILE B 1 18 ? -10.492 -41.625 -57.906 1 39.34 18 ILE B C 1
ATOM 1511 O O . ILE B 1 18 ? -9.305 -41.438 -57.594 1 39.34 18 ILE B O 1
ATOM 1515 N N . ILE B 1 19 ? -11.102 -40.562 -58.312 1 42.16 19 ILE B N 1
ATOM 1516 C CA . ILE B 1 19 ? -10.852 -39.219 -57.781 1 42.16 19 ILE B CA 1
ATOM 1517 C C . ILE B 1 19 ? -11.188 -39.188 -56.281 1 42.16 19 ILE B C 1
ATOM 1519 O O . ILE B 1 19 ? -12.344 -39.375 -55.906 1 42.16 19 ILE B O 1
ATOM 1523 N N . ALA B 1 20 ? -10.391 -39.875 -55.469 1 45.12 20 ALA B N 1
ATOM 1524 C CA . ALA B 1 20 ? -10.594 -39.656 -54.031 1 45.12 20 ALA B CA 1
ATOM 1525 C C . ALA B 1 20 ? -10.562 -38.188 -53.688 1 45.12 20 ALA B C 1
ATOM 1527 O O . ALA B 1 20 ? -9.555 -37.5 -53.906 1 45.12 20 ALA B O 1
ATOM 1528 N N . GLY B 1 21 ? -11.711 -37.469 -53.844 1 40.47 21 GLY B N 1
ATOM 1529 C CA . GLY B 1 21 ? -11.82 -36.125 -53.344 1 40.47 21 GLY B CA 1
ATOM 1530 C C . GLY B 1 21 ? -11.391 -35.938 -51.906 1 40.47 21 GLY B C 1
ATOM 1531 O O . GLY B 1 21 ? -11.961 -36.594 -51 1 40.47 21 GLY B O 1
ATOM 1532 N N . ILE B 1 22 ? -10.125 -35.75 -51.688 1 48.72 22 ILE B N 1
ATOM 1533 C CA . ILE B 1 22 ? -9.641 -35.375 -50.375 1 48.72 22 ILE B CA 1
ATOM 1534 C C . ILE B 1 22 ? -10.414 -34.188 -49.844 1 48.72 22 ILE B C 1
ATOM 1536 O O . ILE B 1 22 ? -10.375 -33.094 -50.469 1 48.72 22 ILE B O 1
ATOM 1540 N N . ILE B 1 23 ? -11.562 -34.469 -49.219 1 47.38 23 ILE B N 1
ATOM 1541 C CA . ILE B 1 23 ? -12.172 -33.375 -48.469 1 47.38 23 ILE B CA 1
ATOM 1542 C C . ILE B 1 23 ? -11.188 -32.812 -47.438 1 47.38 23 ILE B C 1
ATOM 1544 O O . ILE B 1 23 ? -10.797 -33.531 -46.5 1 47.38 23 ILE B O 1
ATOM 1548 N N . ALA B 1 24 ? -10.422 -31.891 -47.844 1 48.41 24 ALA B N 1
ATOM 1549 C CA . ALA B 1 24 ? -9.648 -31.125 -46.875 1 48.41 24 ALA B CA 1
ATOM 1550 C C . ALA B 1 24 ? -10.57 -30.453 -45.844 1 48.41 24 ALA B C 1
ATOM 1552 O O . ALA B 1 24 ? -11.367 -29.578 -46.219 1 48.41 24 ALA B O 1
ATOM 1553 N N . SER B 1 25 ? -10.93 -31.156 -44.781 1 50.25 25 SER B N 1
ATOM 1554 C CA . SER B 1 25 ? -11.555 -30.438 -43.656 1 50.25 25 SER B CA 1
ATOM 1555 C C . SER B 1 25 ? -10.703 -29.266 -43.219 1 50.25 25 SER B C 1
ATOM 1557 O O . SER B 1 25 ? -9.547 -29.438 -42.812 1 50.25 25 SER B O 1
ATOM 1559 N N . SER B 1 26 ? -11.023 -28.094 -43.656 1 52.84 26 SER B N 1
ATOM 1560 C CA . SER B 1 26 ? -10.492 -26.875 -43 1 52.84 26 SER B CA 1
ATOM 1561 C C . SER B 1 26 ? -10.812 -26.859 -41.531 1 52.84 26 SER B C 1
ATOM 1563 O O . SER B 1 26 ? -11.945 -26.594 -41.125 1 52.84 26 SER B O 1
ATOM 1565 N N . GLN B 1 27 ? -10.055 -27.609 -40.812 1 52.31 27 GLN B N 1
ATOM 1566 C CA . GLN B 1 27 ? -10.141 -27.266 -39.375 1 52.31 27 GLN B CA 1
ATOM 1567 C C . GLN B 1 27 ? -9.891 -25.781 -39.156 1 52.31 27 GLN B C 1
ATOM 1569 O O . GLN B 1 27 ? -8.789 -25.281 -39.406 1 52.31 27 GLN B O 1
ATOM 1574 N N . THR B 1 28 ? -10.93 -24.969 -39.125 1 50.5 28 THR B N 1
ATOM 1575 C CA . THR B 1 28 ? -10.797 -23.656 -38.531 1 50.5 28 THR B CA 1
ATOM 1576 C C . THR B 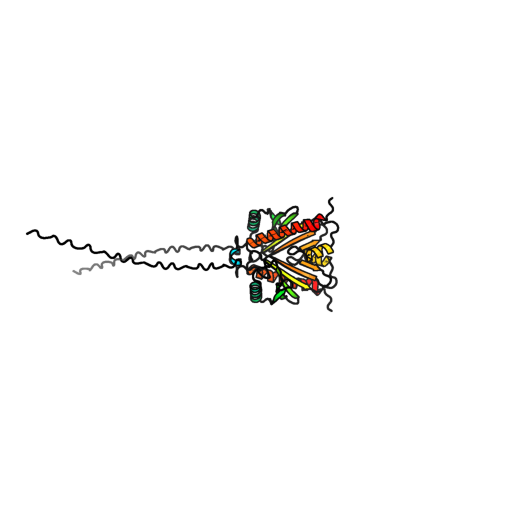1 28 ? -10.273 -23.766 -37.094 1 50.5 28 THR B C 1
ATOM 1578 O O . THR B 1 28 ? -10.922 -24.359 -36.25 1 50.5 28 THR B O 1
ATOM 1581 N N . SER B 1 29 ? -8.977 -23.703 -36.906 1 51.22 29 SER B N 1
ATOM 1582 C CA . SER B 1 29 ? -8.438 -23.469 -35.594 1 51.22 29 SER B CA 1
ATOM 1583 C C . SER B 1 29 ? -9.141 -22.297 -34.906 1 51.22 29 SER B C 1
ATOM 1585 O O . SER B 1 29 ? -9.016 -21.156 -35.344 1 51.22 29 SER B O 1
ATOM 1587 N N . PHE B 1 30 ? -10.266 -22.578 -34.281 1 46.59 30 PHE B N 1
ATOM 1588 C CA . PHE B 1 30 ? -10.617 -21.562 -33.281 1 46.59 30 PHE B CA 1
ATOM 1589 C C . PHE B 1 30 ? -9.438 -21.266 -32.375 1 46.59 30 PHE B C 1
ATOM 1591 O O . PHE B 1 30 ? -9.07 -22.109 -31.547 1 46.59 30 PHE B O 1
ATOM 1598 N N . ALA B 1 31 ? -8.555 -20.328 -32.719 1 47.62 31 ALA B N 1
ATOM 1599 C CA . ALA B 1 31 ? -7.695 -19.734 -31.703 1 47.62 31 ALA B CA 1
ATOM 1600 C C . ALA B 1 31 ? -8.5 -19.375 -30.453 1 47.62 31 ALA B C 1
ATOM 1602 O O . ALA B 1 31 ? -9.359 -18.484 -30.5 1 47.62 31 ALA B O 1
ATOM 1603 N N . GLN B 1 32 ? -8.672 -20.266 -29.562 1 42.19 32 GLN B N 1
ATOM 1604 C CA . GLN B 1 32 ? -9.156 -19.797 -28.281 1 42.19 32 GLN B CA 1
ATOM 1605 C C . GLN B 1 32 ? -8.336 -18.609 -27.781 1 42.19 32 GLN B C 1
ATOM 1607 O O . GLN B 1 32 ? -7.137 -18.734 -27.531 1 42.19 32 GLN B O 1
ATOM 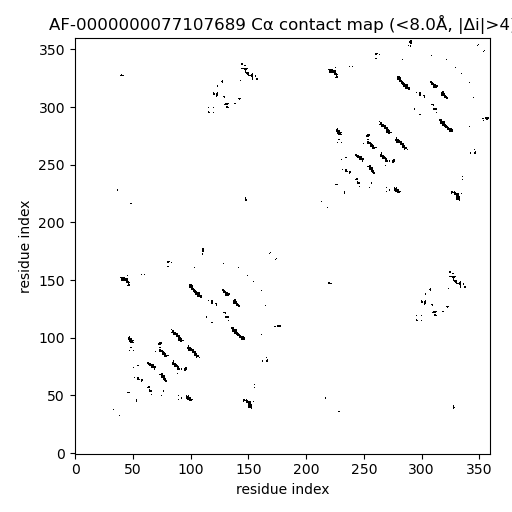1612 N N . ASN B 1 33 ? -8.648 -17.375 -28.078 1 41.22 33 ASN B N 1
ATOM 1613 C CA . ASN B 1 33 ? -8.141 -16.203 -27.359 1 41.22 33 ASN B CA 1
ATOM 1614 C C . ASN B 1 33 ? -8.109 -16.438 -25.859 1 41.22 33 ASN B C 1
ATOM 1616 O O . ASN B 1 33 ? -9.141 -16.344 -25.188 1 41.22 33 ASN B O 1
ATOM 1620 N N . THR B 1 34 ? -7.324 -17.391 -25.344 1 38.94 34 THR B N 1
ATOM 1621 C CA . THR B 1 34 ? -7.129 -17.391 -23.906 1 38.94 34 THR B CA 1
ATOM 1622 C C . THR B 1 34 ? -7.078 -15.969 -23.375 1 38.94 34 THR B C 1
ATOM 1624 O O . THR B 1 34 ? -6.301 -15.141 -23.859 1 38.94 34 THR B O 1
ATOM 1627 N N . PRO B 1 35 ? -8.078 -15.547 -22.734 1 39.94 35 PRO B N 1
ATOM 1628 C CA . PRO B 1 35 ? -7.996 -14.164 -22.266 1 39.94 35 PRO B CA 1
ATOM 1629 C C . PRO B 1 35 ? -6.645 -13.836 -21.641 1 39.94 35 PRO B C 1
ATOM 1631 O O . PRO B 1 35 ? -6.016 -14.703 -21.031 1 39.94 35 PRO B O 1
ATOM 1634 N N . ALA B 1 36 ? -5.898 -12.789 -22 1 40 36 ALA B N 1
ATOM 1635 C CA . ALA B 1 36 ? -4.605 -12.234 -21.609 1 40 36 ALA B CA 1
ATOM 1636 C C . ALA B 1 36 ? -4.371 -12.391 -20.109 1 40 36 ALA B C 1
ATOM 1638 O O . ALA B 1 36 ? -3.232 -12.305 -19.641 1 40 36 ALA B O 1
ATOM 1639 N N . SER B 1 37 ? -5.406 -12.391 -19.344 1 39.09 37 SER B N 1
ATOM 1640 C CA . SER B 1 37 ? -5.172 -12.375 -17.906 1 39.09 37 SER B CA 1
ATOM 1641 C C . SER B 1 37 ? -4.453 -13.641 -17.453 1 39.09 37 SER B C 1
ATOM 1643 O O . SER B 1 37 ? -3.66 -13.602 -16.5 1 39.09 37 SER B O 1
ATOM 1645 N N . ALA B 1 38 ? -4.809 -14.93 -17.953 1 38.75 38 ALA B N 1
ATOM 1646 C CA . ALA B 1 38 ? -4.25 -16.203 -17.5 1 38.75 38 ALA B CA 1
ATOM 1647 C C . ALA B 1 38 ? -2.752 -16.266 -17.766 1 38.75 38 ALA B C 1
ATOM 1649 O O . ALA B 1 38 ? -2.004 -16.891 -17 1 38.75 38 ALA B O 1
ATOM 1650 N N . GLU B 1 39 ? -2.318 -15.758 -18.891 1 38.56 39 GLU B N 1
ATOM 1651 C CA . GLU B 1 39 ? -0.953 -16.016 -19.344 1 38.56 39 GLU B CA 1
ATOM 1652 C C . GLU B 1 39 ? 0.064 -15.344 -18.422 1 38.56 39 GLU B C 1
ATOM 1654 O O . GLU B 1 39 ? 1.192 -15.82 -18.281 1 38.56 39 GLU B O 1
ATOM 1659 N N . ARG B 1 40 ? -0.353 -14.273 -17.688 1 40.69 40 ARG B N 1
ATOM 1660 C CA . ARG B 1 40 ? 0.746 -13.516 -17.094 1 40.69 40 ARG B CA 1
ATOM 1661 C C . ARG B 1 40 ? 1.187 -14.141 -15.781 1 40.69 40 ARG B C 1
ATOM 1663 O O . ARG B 1 40 ? 1.736 -13.461 -14.914 1 40.69 40 ARG B O 1
ATOM 1670 N N . VAL B 1 41 ? 0.627 -15.328 -15.328 1 45.38 41 VAL B N 1
ATOM 1671 C CA . VAL B 1 41 ? 1.277 -15.844 -14.125 1 45.38 41 VAL B CA 1
ATOM 1672 C C . VAL B 1 41 ? 2.764 -16.078 -14.398 1 45.38 41 VAL B C 1
ATOM 1674 O O . VAL B 1 41 ? 3.166 -17.156 -14.82 1 45.38 41 VAL B O 1
ATOM 1677 N N . ARG B 1 42 ? 3.508 -15.141 -14.984 1 46.44 42 ARG B N 1
ATOM 1678 C CA . ARG B 1 42 ? 4.941 -15.281 -15.227 1 46.44 42 ARG B CA 1
ATOM 1679 C C . ARG B 1 42 ? 5.703 -15.43 -13.906 1 46.44 42 ARG B C 1
ATOM 1681 O O . ARG B 1 42 ? 5.582 -14.586 -13.016 1 46.44 42 ARG B O 1
ATOM 1688 N N . GLY B 1 43 ? 6.465 -16.578 -13.617 1 58.06 43 GLY B N 1
ATOM 1689 C CA . GLY B 1 43 ? 7.594 -16.828 -12.734 1 58.06 43 GLY B CA 1
ATOM 1690 C C . GLY B 1 43 ? 7.184 -17.359 -11.375 1 58.06 43 GLY B C 1
ATOM 1691 O O . GLY B 1 43 ? 7.996 -17.422 -10.453 1 58.06 43 GLY B O 1
ATOM 1692 N N . GLY B 1 44 ? 5.867 -17.812 -11.07 1 87.69 44 GLY B N 1
ATOM 1693 C CA . GLY B 1 44 ? 5.422 -18.469 -9.852 1 87.69 44 GLY B CA 1
ATOM 1694 C C . GLY B 1 44 ? 4.879 -17.5 -8.82 1 87.69 44 GLY B C 1
ATOM 1695 O O . GLY B 1 44 ? 4.719 -16.312 -9.102 1 87.69 44 GLY B O 1
ATOM 1696 N N . ILE B 1 45 ? 4.441 -18 -7.684 1 94.31 45 ILE B N 1
ATOM 1697 C CA . ILE B 1 45 ? 3.9 -17.234 -6.562 1 94.31 45 ILE B CA 1
ATOM 1698 C C . ILE B 1 45 ? 5.008 -16.953 -5.551 1 94.31 45 ILE B C 1
ATOM 1700 O O . ILE B 1 45 ? 5.797 -17.844 -5.219 1 94.31 45 ILE B O 1
ATOM 1704 N N . LEU B 1 46 ? 5.16 -15.719 -5.207 1 96.12 46 LEU B N 1
ATOM 1705 C CA . LEU B 1 46 ? 6.098 -15.273 -4.18 1 96.12 46 LEU B CA 1
ATOM 1706 C C . LEU B 1 46 ? 5.355 -14.688 -2.982 1 96.12 46 LEU B C 1
ATOM 1708 O O . LEU B 1 46 ? 4.258 -14.148 -3.131 1 96.12 46 LEU B O 1
ATOM 1712 N N . ASP B 1 47 ? 5.887 -14.906 -1.826 1 96.81 47 ASP B N 1
ATOM 1713 C CA . ASP B 1 47 ? 5.426 -14.305 -0.58 1 96.81 47 ASP B CA 1
ATOM 1714 C C . ASP B 1 47 ? 6.605 -13.883 0.294 1 96.81 47 ASP B C 1
ATOM 1716 O O . ASP B 1 47 ? 7.746 -13.844 -0.169 1 96.81 47 ASP B O 1
ATOM 1720 N N . ALA B 1 48 ? 6.332 -13.461 1.543 1 97.5 48 ALA B N 1
ATOM 1721 C CA . ALA B 1 48 ? 7.395 -12.914 2.383 1 97.5 48 ALA B CA 1
ATOM 1722 C C . ALA B 1 48 ? 7.941 -13.977 3.33 1 97.5 48 ALA B C 1
ATOM 1724 O O . ALA B 1 48 ? 8.711 -13.672 4.242 1 97.5 48 ALA B O 1
ATOM 1725 N N . SER B 1 49 ? 7.578 -15.266 3.139 1 96.12 49 SER B N 1
ATOM 1726 C CA . SER B 1 49 ? 7.949 -16.312 4.09 1 96.12 49 SER B CA 1
ATOM 1727 C C . SER B 1 49 ? 9.422 -16.672 3.963 1 96.12 49 SER B C 1
ATOM 1729 O O . SER B 1 49 ? 10.031 -17.188 4.91 1 96.12 49 SER B O 1
ATOM 1731 N N . ASP B 1 50 ? 9.969 -16.453 2.787 1 94 50 ASP B N 1
ATOM 1732 C CA . ASP B 1 50 ? 11.383 -16.703 2.529 1 94 50 ASP B CA 1
ATOM 1733 C C . ASP B 1 50 ? 12.07 -15.453 1.993 1 94 50 ASP B C 1
ATOM 1735 O O . ASP B 1 50 ? 12.117 -15.234 0.78 1 94 50 ASP B O 1
ATOM 1739 N N . ALA B 1 51 ? 12.656 -14.695 2.918 1 96.94 51 ALA B N 1
ATOM 1740 C CA . ALA B 1 51 ? 13.273 -13.422 2.559 1 96.94 51 ALA B CA 1
ATOM 1741 C C . ALA B 1 51 ? 14.43 -13.625 1.578 1 96.94 51 ALA B C 1
ATOM 1743 O O . ALA B 1 51 ? 14.664 -12.789 0.705 1 96.94 51 ALA B O 1
ATOM 1744 N N . ASN B 1 52 ? 15.109 -14.734 1.691 1 96.5 52 ASN B N 1
ATOM 1745 C CA . ASN B 1 52 ? 16.219 -15.016 0.787 1 96.5 52 ASN B CA 1
ATOM 1746 C C . ASN B 1 52 ? 15.734 -15.211 -0.646 1 96.5 52 ASN B C 1
ATOM 1748 O O . ASN B 1 52 ? 16.406 -14.797 -1.596 1 96.5 52 ASN B O 1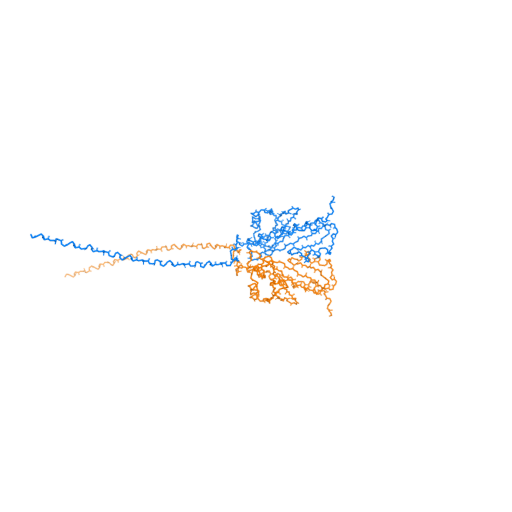
ATOM 1752 N N . ARG B 1 53 ? 14.617 -15.859 -0.749 1 96.06 53 ARG B N 1
ATOM 1753 C CA . ARG B 1 53 ? 14.047 -16.047 -2.076 1 96.06 53 ARG B CA 1
ATOM 1754 C C . ARG B 1 53 ? 13.68 -14.719 -2.715 1 96.06 53 ARG B C 1
ATOM 1756 O O . ARG B 1 53 ? 13.914 -14.508 -3.906 1 96.06 53 ARG B O 1
ATOM 1763 N N . LEU B 1 54 ? 13.109 -13.805 -1.923 1 97.5 54 LEU B N 1
ATOM 1764 C CA . LEU B 1 54 ? 12.766 -12.484 -2.447 1 97.5 54 LEU B CA 1
ATOM 1765 C C . LEU B 1 54 ? 14.023 -11.711 -2.842 1 97.5 54 LEU B C 1
ATOM 1767 O O . LEU B 1 54 ? 14.062 -11.086 -3.9 1 97.5 54 LEU B O 1
ATOM 1771 N N . SER B 1 55 ? 15.047 -11.797 -2.006 1 98.31 55 SER B N 1
ATOM 1772 C CA . SER B 1 55 ? 16.312 -11.133 -2.311 1 98.31 55 SER B CA 1
ATOM 1773 C C . SER B 1 55 ? 16.906 -11.664 -3.613 1 98.31 55 SER B C 1
ATOM 1775 O O . SER B 1 55 ? 17.359 -10.883 -4.457 1 98.31 55 SER B O 1
ATOM 1777 N N . ARG B 1 56 ? 16.875 -12.984 -3.811 1 97.69 56 ARG B N 1
ATOM 1778 C CA . ARG B 1 56 ? 17.406 -13.586 -5.031 1 97.69 56 ARG B CA 1
ATOM 1779 C C . ARG B 1 56 ? 16.578 -13.164 -6.246 1 97.69 56 ARG B C 1
ATOM 1781 O O . ARG B 1 56 ? 17.141 -12.906 -7.316 1 97.69 56 ARG B O 1
ATOM 1788 N N . PHE B 1 57 ? 15.32 -13.125 -6.031 1 98.06 57 PHE B N 1
ATOM 1789 C CA . PHE B 1 57 ? 14.453 -12.68 -7.113 1 98.06 57 PHE B CA 1
ATOM 1790 C C . PHE B 1 57 ? 14.781 -11.242 -7.512 1 98.06 57 PHE B C 1
ATOM 1792 O O . PHE B 1 57 ? 14.93 -10.945 -8.695 1 98.06 57 PHE B O 1
ATOM 1799 N N . MET B 1 58 ? 14.961 -10.312 -6.559 1 98.5 58 MET B N 1
ATOM 1800 C CA . MET B 1 58 ? 15.328 -8.922 -6.812 1 98.5 58 MET B CA 1
ATOM 1801 C C . MET B 1 58 ? 16.656 -8.836 -7.559 1 98.5 58 MET B C 1
ATOM 1803 O O . MET B 1 58 ? 16.781 -8.086 -8.531 1 98.5 58 MET B O 1
ATOM 1807 N N . THR B 1 59 ? 17.609 -9.68 -7.148 1 98.25 59 THR B N 1
ATOM 1808 C CA . THR B 1 59 ? 18.922 -9.68 -7.785 1 98.25 59 THR B CA 1
ATOM 1809 C C . THR B 1 59 ? 18.828 -10.148 -9.234 1 98.25 59 THR B C 1
ATOM 1811 O O . THR B 1 59 ? 19.516 -9.633 -10.109 1 98.25 59 THR B O 1
ATOM 1814 N N . SER B 1 60 ? 17.969 -11.07 -9.438 1 97.31 60 SER B N 1
ATOM 1815 C CA . SER B 1 60 ? 17.797 -11.586 -10.797 1 97.31 60 SER B CA 1
ATOM 1816 C C . SER B 1 60 ? 17.234 -10.516 -11.719 1 97.31 60 SER B C 1
ATOM 1818 O O . SER B 1 60 ? 17.375 -10.609 -12.945 1 97.31 60 SER B O 1
ATOM 1820 N N . LEU B 1 61 ? 16.547 -9.539 -11.172 1 97.38 61 LEU B N 1
ATOM 1821 C CA . LEU B 1 61 ? 15.977 -8.438 -11.945 1 97.38 61 LEU B CA 1
ATOM 1822 C C . LEU B 1 61 ? 16.969 -7.281 -12.055 1 97.38 61 LEU B C 1
ATOM 1824 O O . LEU B 1 61 ? 16.656 -6.254 -12.664 1 97.38 61 LEU B O 1
ATOM 1828 N N . GLY B 1 62 ? 18.109 -7.328 -11.391 1 97.5 62 GLY B N 1
ATOM 1829 C CA . GLY B 1 62 ? 19.156 -6.316 -11.5 1 97.5 62 GLY B CA 1
ATOM 1830 C C . GLY B 1 62 ? 19.188 -5.359 -10.32 1 97.5 62 GLY B C 1
ATOM 1831 O O . GLY B 1 62 ? 19.953 -4.402 -10.312 1 97.5 62 GLY B O 1
ATOM 1832 N N . TYR B 1 63 ? 18.375 -5.578 -9.289 1 98.06 63 TYR B N 1
ATOM 1833 C CA . TYR B 1 63 ? 18.391 -4.734 -8.102 1 98.06 63 TYR B CA 1
ATOM 1834 C C . TYR B 1 63 ? 19.484 -5.164 -7.137 1 98.06 63 TYR B C 1
ATOM 1836 O O . TYR B 1 63 ? 19.797 -6.355 -7.035 1 98.06 63 TYR B O 1
ATOM 1844 N N . GLN B 1 64 ? 20.094 -4.145 -6.5 1 97.56 64 GLN B N 1
ATOM 1845 C CA . GLN B 1 64 ? 20.844 -4.469 -5.297 1 97.56 64 GLN B CA 1
ATOM 1846 C C . GLN B 1 64 ? 19.922 -4.922 -4.172 1 97.56 64 GLN B C 1
ATOM 1848 O O . GLN B 1 64 ? 18.922 -4.266 -3.881 1 97.56 64 GLN B O 1
ATOM 1853 N N . ALA B 1 65 ? 20.203 -6.031 -3.592 1 98.31 65 ALA B N 1
ATOM 1854 C CA . ALA B 1 65 ? 19.359 -6.586 -2.537 1 98.31 65 ALA B CA 1
ATOM 1855 C C . ALA B 1 65 ? 20.203 -7.316 -1.493 1 98.31 65 ALA B C 1
ATOM 1857 O O . ALA B 1 65 ? 20.188 -8.547 -1.428 1 98.31 65 ALA B O 1
ATOM 1858 N N . ASP B 1 66 ? 20.75 -6.586 -0.573 1 98.38 66 ASP B N 1
ATOM 1859 C CA . ASP B 1 66 ? 21.641 -7.152 0.441 1 98.38 66 ASP B CA 1
ATOM 1860 C C . ASP B 1 66 ? 20.859 -7.539 1.696 1 98.38 66 ASP B C 1
ATOM 1862 O O . ASP B 1 66 ? 20.188 -6.703 2.297 1 98.38 66 ASP B O 1
ATOM 1866 N N . MET B 1 67 ? 21.047 -8.773 2.098 1 98.06 67 MET B N 1
ATOM 1867 C CA . MET B 1 67 ? 20.312 -9.281 3.254 1 98.06 67 MET B CA 1
ATOM 1868 C C . MET B 1 67 ? 20.984 -8.844 4.555 1 98.06 67 MET B C 1
ATOM 1870 O O . MET B 1 67 ? 22.203 -8.852 4.66 1 98.06 67 MET B O 1
ATOM 1874 N N . ALA B 1 68 ? 20.172 -8.438 5.457 1 96.44 68 ALA B N 1
ATOM 1875 C CA . ALA B 1 68 ? 20.594 -8.156 6.828 1 96.44 68 ALA B CA 1
ATOM 1876 C C . ALA B 1 68 ? 19.5 -8.539 7.828 1 96.44 68 ALA B C 1
ATOM 1878 O O . ALA B 1 68 ? 18.484 -9.133 7.453 1 96.44 68 ALA B O 1
ATOM 1879 N N . THR B 1 69 ? 19.812 -8.422 9.141 1 94.62 69 THR B N 1
ATOM 1880 C CA . THR B 1 69 ? 18.844 -8.648 10.211 1 94.62 69 THR B CA 1
ATOM 1881 C C . THR B 1 69 ? 18.531 -7.34 10.945 1 94.62 69 THR B C 1
ATOM 1883 O O . THR B 1 69 ? 19.453 -6.609 11.32 1 94.62 69 THR B O 1
ATOM 1886 N N . GLY B 1 70 ? 17.281 -7.055 11.07 1 93 70 GLY B N 1
ATOM 1887 C CA . GLY B 1 70 ? 16.875 -5.844 11.773 1 93 70 GLY B CA 1
ATOM 1888 C C . GLY B 1 70 ? 16.984 -5.961 13.281 1 93 70 GLY B C 1
ATOM 1889 O O . GLY B 1 70 ? 17.297 -7.031 13.805 1 93 70 GLY B O 1
ATOM 1890 N N . PRO B 1 71 ? 16.719 -4.828 13.906 1 88.62 71 PRO B N 1
ATOM 1891 C CA . PRO B 1 71 ? 16.875 -4.797 15.367 1 88.62 71 PRO B CA 1
ATOM 1892 C C . PRO B 1 71 ? 15.938 -5.766 16.078 1 88.62 71 PRO B C 1
ATOM 1894 O O . PRO B 1 71 ? 16.266 -6.266 17.156 1 88.62 71 PRO B O 1
ATOM 1897 N N . ALA B 1 72 ? 14.836 -6.094 15.477 1 89.38 72 ALA B N 1
ATOM 1898 C CA . ALA B 1 72 ? 13.859 -6.984 16.109 1 89.38 72 ALA B CA 1
ATOM 1899 C C . ALA B 1 72 ? 14.102 -8.438 15.695 1 89.38 72 ALA B C 1
ATOM 1901 O O . ALA B 1 72 ? 13.32 -9.32 16.047 1 89.38 72 ALA B O 1
ATOM 1902 N N . GLY B 1 73 ? 15.164 -8.688 14.883 1 94.19 73 GLY B N 1
ATOM 1903 C CA . GLY B 1 73 ? 15.5 -10.039 14.461 1 94.19 73 GLY B CA 1
ATOM 1904 C C . GLY B 1 73 ? 14.875 -10.422 13.133 1 94.19 73 GLY B C 1
ATOM 1905 O O . GLY B 1 73 ? 15.141 -11.5 12.602 1 94.19 73 GLY B O 1
ATOM 1906 N N . ASP B 1 74 ? 14.086 -9.531 12.625 1 97.19 74 ASP B N 1
ATOM 1907 C CA . ASP B 1 74 ? 13.414 -9.805 11.352 1 97.19 74 ASP B CA 1
ATOM 1908 C C . ASP B 1 74 ? 14.312 -9.438 10.172 1 97.19 74 ASP B C 1
ATOM 1910 O O . ASP B 1 74 ? 15.188 -8.578 10.289 1 97.19 74 ASP B O 1
ATOM 1914 N N . PRO B 1 75 ? 14.156 -10.102 9.055 1 98.12 75 PRO B N 1
ATOM 1915 C CA . PRO B 1 75 ? 15.008 -9.836 7.898 1 98.12 75 PRO B CA 1
ATOM 1916 C C . PRO B 1 75 ? 14.844 -8.414 7.359 1 98.12 75 PRO B C 1
ATOM 1918 O O . PRO B 1 75 ? 13.766 -7.832 7.465 1 98.12 75 PRO B O 1
ATOM 1921 N N . ILE B 1 76 ? 15.906 -7.914 6.816 1 98.56 76 ILE B N 1
ATOM 1922 C CA . ILE B 1 76 ? 15.945 -6.652 6.082 1 98.56 76 ILE B CA 1
ATOM 1923 C C . ILE B 1 76 ? 16.703 -6.84 4.77 1 98.56 76 ILE B C 1
ATOM 1925 O O . ILE B 1 76 ? 17.688 -7.578 4.715 1 98.56 76 ILE B O 1
ATOM 1929 N N . ILE B 1 77 ? 16.219 -6.285 3.725 1 98.75 77 ILE B N 1
ATOM 1930 C CA . ILE B 1 77 ? 16.969 -6.164 2.48 1 98.75 77 ILE B CA 1
ATOM 1931 C C . ILE B 1 77 ? 17.375 -4.707 2.262 1 98.75 77 ILE B C 1
ATOM 1933 O O . ILE B 1 77 ? 16.531 -3.805 2.352 1 98.75 77 ILE B O 1
ATOM 1937 N N . SER B 1 78 ? 18.609 -4.469 2.045 1 98.56 78 SER B N 1
ATOM 1938 C CA . SER B 1 78 ? 19.094 -3.129 1.725 1 98.56 78 SER B CA 1
ATOM 1939 C C . SER B 1 78 ? 19.344 -2.979 0.23 1 98.56 78 SER B C 1
ATOM 1941 O O . SER B 1 78 ? 19.859 -3.902 -0.412 1 98.56 78 SER B O 1
ATOM 1943 N N . GLY B 1 79 ? 18.922 -1.812 -0.28 1 98.19 79 GLY B N 1
ATOM 1944 C CA . GLY B 1 79 ? 19.172 -1.482 -1.675 1 98.19 79 GLY B CA 1
ATOM 1945 C C . GLY B 1 79 ? 19.438 -0.006 -1.901 1 98.19 79 GLY B C 1
ATOM 1946 O O . GLY B 1 79 ? 19.531 0.766 -0.946 1 98.19 79 GLY B O 1
ATOM 1947 N N . ARG B 1 80 ? 19.656 0.279 -3.166 1 97.38 80 ARG B N 1
ATOM 1948 C CA . ARG B 1 80 ? 19.875 1.651 -3.609 1 97.38 80 ARG B CA 1
ATOM 1949 C C . ARG B 1 80 ? 19.219 1.899 -4.969 1 97.38 80 ARG B C 1
ATOM 1951 O O . ARG B 1 80 ? 19.266 1.039 -5.852 1 97.38 80 ARG B O 1
ATOM 1958 N N . ILE B 1 81 ? 18.594 2.941 -5.039 1 95.06 81 ILE B N 1
ATOM 1959 C CA . ILE B 1 81 ? 18.031 3.441 -6.289 1 95.06 81 ILE B CA 1
ATOM 1960 C C . ILE B 1 81 ? 18.484 4.887 -6.508 1 95.06 81 ILE B C 1
ATOM 1962 O O . ILE B 1 81 ? 18.172 5.766 -5.695 1 95.06 81 ILE B O 1
ATOM 1966 N N . SER B 1 82 ? 19.125 5.109 -7.617 1 90.81 82 SER B N 1
ATOM 1967 C CA . SER B 1 82 ? 19.656 6.445 -7.883 1 90.81 82 SER B CA 1
ATOM 1968 C C . SER B 1 82 ? 20.5 6.941 -6.723 1 90.81 82 SER B C 1
ATOM 1970 O O . SER B 1 82 ? 21.453 6.27 -6.305 1 90.81 82 SER B O 1
ATOM 1972 N N . SER B 1 83 ? 20.125 8.023 -6.09 1 88.38 83 SER B N 1
ATOM 1973 C CA . SER B 1 83 ? 20.938 8.578 -5.008 1 88.38 83 SER B CA 1
ATOM 1974 C C . SER B 1 83 ? 20.359 8.219 -3.643 1 88.38 83 SER B C 1
ATOM 1976 O O . SER B 1 83 ? 20.875 8.664 -2.611 1 88.38 83 SER B O 1
ATOM 1978 N N . SER B 1 84 ? 19.406 7.391 -3.658 1 93.56 84 SER B N 1
ATOM 1979 C CA . SER B 1 84 ? 18.688 7.117 -2.414 1 93.56 84 SER B CA 1
ATOM 1980 C C . SER B 1 84 ? 18.938 5.691 -1.935 1 93.56 84 SER B C 1
ATOM 1982 O O . SER B 1 84 ? 18.703 4.73 -2.668 1 93.56 84 SER B O 1
ATOM 1984 N N . ASP B 1 85 ? 19.453 5.598 -0.698 1 97.06 85 ASP B N 1
ATOM 1985 C CA . ASP B 1 85 ? 19.453 4.305 -0.023 1 97.06 85 ASP B CA 1
ATOM 1986 C C . ASP B 1 85 ? 18.062 3.979 0.529 1 97.06 85 ASP B C 1
ATOM 1988 O O . ASP B 1 85 ? 17.328 4.879 0.943 1 97.06 85 ASP B O 1
ATOM 1992 N N . TYR B 1 86 ? 17.734 2.719 0.476 1 98.25 86 TYR B N 1
ATOM 1993 C CA . TYR B 1 86 ? 16.469 2.279 1.081 1 98.25 86 TYR B CA 1
ATOM 1994 C C . TYR B 1 86 ? 16.609 0.884 1.675 1 98.25 86 TYR B C 1
ATOM 1996 O O . TYR B 1 86 ? 17.609 0.194 1.429 1 98.25 86 TYR B O 1
ATOM 2004 N N . THR B 1 87 ? 15.648 0.525 2.527 1 98.56 87 THR B N 1
ATOM 2005 C CA . THR B 1 87 ? 15.578 -0.818 3.09 1 98.56 87 THR B CA 1
ATOM 2006 C C . THR B 1 87 ? 14.18 -1.401 2.92 1 98.56 87 THR B C 1
ATOM 2008 O O . THR B 1 87 ? 13.203 -0.661 2.777 1 98.56 87 THR B O 1
ATOM 2011 N N . ILE B 1 88 ? 14.117 -2.703 2.832 1 98.88 88 ILE B N 1
ATOM 2012 C CA . ILE B 1 88 ? 12.867 -3.451 2.885 1 98.88 88 ILE B CA 1
ATOM 2013 C C . ILE B 1 88 ? 12.789 -4.238 4.191 1 98.88 88 ILE B C 1
ATOM 2015 O O . ILE B 1 88 ? 13.641 -5.094 4.461 1 98.88 88 ILE B O 1
ATOM 2019 N N . HIS B 1 89 ? 11.812 -3.914 4.98 1 98.69 89 HIS B N 1
ATOM 2020 C CA . HIS B 1 89 ? 11.602 -4.566 6.266 1 98.69 89 HIS B CA 1
ATOM 2021 C C . HIS B 1 89 ? 10.508 -5.629 6.168 1 98.69 89 HIS B C 1
ATOM 2023 O O . HIS B 1 89 ? 9.477 -5.402 5.539 1 98.69 89 HIS B O 1
ATOM 2029 N N . PHE B 1 90 ? 10.773 -6.781 6.738 1 98.62 90 PHE B N 1
ATOM 2030 C CA . PHE B 1 90 ? 9.812 -7.871 6.766 1 98.62 90 PHE B CA 1
ATOM 2031 C C . PHE B 1 90 ? 9.023 -7.867 8.07 1 98.62 90 PHE B C 1
ATOM 2033 O O . PHE B 1 90 ? 9.594 -7.621 9.141 1 98.62 90 PHE B O 1
ATOM 2040 N N . TYR B 1 91 ? 7.723 -8.164 7.984 1 97.94 91 TYR B N 1
ATOM 2041 C CA . TYR B 1 91 ? 6.871 -8.055 9.164 1 97.94 91 TYR B CA 1
ATOM 2042 C C . TYR B 1 91 ? 6.035 -9.32 9.344 1 97.94 91 TYR B C 1
ATOM 2044 O O . TYR B 1 91 ? 5.871 -10.102 8.406 1 97.94 91 TYR B O 1
ATOM 2052 N N . GLU B 1 92 ? 5.492 -9.391 10.633 1 97.25 92 GLU B N 1
ATOM 2053 C CA . GLU B 1 92 ? 4.672 -10.523 11.047 1 97.25 92 GLU B CA 1
ATOM 2054 C C . GLU B 1 92 ? 5.41 -11.844 10.852 1 97.25 92 GLU B C 1
ATOM 2056 O O . GLU B 1 92 ? 4.871 -12.789 10.273 1 97.25 92 GLU B O 1
ATOM 2061 N N . CYS B 1 93 ? 6.559 -11.852 11.375 1 96.88 93 CYS B N 1
ATOM 2062 C CA . CYS B 1 93 ? 7.43 -13.023 11.281 1 96.88 93 CYS B CA 1
ATOM 2063 C C . CYS B 1 93 ? 7.305 -13.898 12.523 1 96.88 93 CYS B C 1
ATOM 2065 O O . CYS B 1 93 ? 6.922 -13.422 13.586 1 96.88 93 CYS B O 1
ATOM 2067 N N . GLU B 1 94 ? 7.574 -15.102 12.297 1 94.69 94 GLU B N 1
ATOM 2068 C CA . GLU B 1 94 ? 7.816 -16.031 13.398 1 94.69 94 GLU B CA 1
ATOM 2069 C C . GLU B 1 94 ? 9.305 -16.297 13.578 1 94.69 94 GLU B C 1
ATOM 2071 O O . GLU B 1 94 ? 9.906 -17.031 12.789 1 94.69 94 GLU B O 1
ATOM 2076 N N . ASN B 1 95 ? 9.844 -15.711 14.641 1 91.44 95 ASN B N 1
ATOM 2077 C CA . ASN B 1 95 ? 11.273 -15.844 14.914 1 91.44 95 ASN B CA 1
ATOM 2078 C C . ASN B 1 95 ? 12.109 -15.516 13.68 1 91.44 95 ASN B C 1
ATOM 2080 O O . ASN B 1 95 ? 12.961 -16.312 13.273 1 91.44 95 ASN B O 1
ATOM 2084 N N . GLY B 1 96 ? 11.742 -14.508 13 1 90.12 96 GLY B N 1
ATOM 2085 C CA . GLY B 1 96 ? 12.523 -13.992 11.883 1 90.12 96 GLY B CA 1
ATOM 2086 C C . GLY B 1 96 ? 12.25 -14.727 10.578 1 90.12 96 GLY B C 1
ATOM 2087 O O . GLY B 1 96 ? 12.898 -14.461 9.562 1 90.12 96 GLY B O 1
ATOM 2088 N N . GLU B 1 97 ? 11.258 -15.719 10.633 1 90.12 97 GLU B N 1
ATOM 2089 C CA . GLU B 1 97 ? 10.891 -16.5 9.453 1 90.12 97 GLU B CA 1
ATOM 2090 C C . GLU B 1 97 ? 9.383 -16.438 9.203 1 90.12 97 GLU B C 1
ATOM 2092 O O . GLU B 1 97 ? 8.633 -15.914 10.031 1 90.12 97 GLU B O 1
ATOM 2097 N N . PHE B 1 98 ? 9.008 -16.828 8.047 1 94.19 98 PHE B N 1
ATOM 2098 C CA . PHE B 1 98 ? 7.602 -16.969 7.691 1 94.19 98 PHE B CA 1
ATOM 2099 C C . PHE B 1 98 ? 6.875 -15.641 7.828 1 94.19 98 PHE B C 1
ATOM 2101 O O . PHE B 1 98 ? 5.824 -15.562 8.469 1 94.19 98 PHE B O 1
ATOM 2108 N N . CYS B 1 99 ? 7.539 -14.617 7.367 1 97.88 99 CYS B N 1
ATOM 2109 C CA . CYS B 1 99 ? 6.926 -13.297 7.418 1 97.88 99 CYS B CA 1
ATOM 2110 C C . CYS B 1 99 ? 5.766 -13.195 6.434 1 97.88 99 CYS B C 1
ATOM 2112 O O . CYS B 1 99 ? 5.633 -14.031 5.539 1 97.88 99 CYS B O 1
ATOM 2114 N N . ASN B 1 100 ? 4.906 -12.141 6.551 1 98.06 100 ASN B N 1
ATOM 2115 C CA . ASN B 1 100 ? 3.691 -12.055 5.742 1 98.06 100 ASN B CA 1
ATOM 2116 C C . ASN B 1 100 ? 3.686 -10.812 4.867 1 98.06 100 ASN B C 1
ATOM 2118 O O . ASN B 1 100 ? 2.92 -10.727 3.904 1 98.06 100 ASN B O 1
ATOM 2122 N N . SER B 1 101 ? 4.441 -9.773 5.25 1 98.69 101 SER B N 1
ATOM 2123 C CA . SER B 1 101 ? 4.402 -8.508 4.531 1 98.69 101 SER B CA 1
ATOM 2124 C C . SER B 1 101 ? 5.766 -7.82 4.551 1 98.69 101 SER B C 1
ATOM 2126 O O . SER B 1 101 ? 6.676 -8.258 5.262 1 98.69 101 SER B O 1
ATOM 2128 N N . ILE B 1 102 ? 5.93 -6.801 3.658 1 98.88 102 ILE B N 1
ATOM 2129 C CA . ILE B 1 102 ? 7.168 -6.031 3.633 1 98.88 102 ILE B CA 1
ATOM 2130 C C . ILE B 1 102 ? 6.848 -4.539 3.58 1 98.88 102 ILE B C 1
ATOM 2132 O O . ILE B 1 102 ? 5.734 -4.148 3.229 1 98.88 102 ILE B O 1
ATOM 2136 N N . GLN B 1 103 ? 7.773 -3.758 4.008 1 98.81 103 GLN B N 1
ATOM 2137 C CA . GLN B 1 103 ? 7.734 -2.307 3.857 1 98.81 103 GLN B CA 1
ATOM 2138 C C . GLN B 1 103 ? 9.031 -1.783 3.246 1 98.81 103 GLN B C 1
ATOM 2140 O O . GLN B 1 103 ? 10.117 -2.086 3.736 1 98.81 103 GLN B O 1
ATOM 2145 N N . PHE B 1 104 ? 8.891 -1.06 2.127 1 98.88 104 PHE B N 1
ATOM 2146 C CA . PHE B 1 104 ? 9.992 -0.242 1.634 1 98.88 104 PHE B CA 1
ATOM 2147 C C . PHE B 1 104 ? 10.133 1.03 2.461 1 98.88 104 PHE B C 1
ATOM 2149 O O . PHE B 1 104 ? 9.141 1.697 2.758 1 98.88 104 PHE B O 1
ATOM 2156 N N . LEU B 1 105 ? 11.352 1.32 2.832 1 98.44 105 LEU B N 1
ATOM 2157 C CA . LEU B 1 105 ? 11.602 2.486 3.672 1 98.44 105 LEU B CA 1
ATOM 2158 C C . LEU B 1 105 ? 12.805 3.275 3.16 1 98.44 105 LEU B C 1
ATOM 2160 O O . LEU B 1 105 ? 13.852 2.695 2.848 1 98.44 105 LEU B O 1
ATOM 2164 N N . ALA B 1 106 ? 12.656 4.594 2.982 1 97.75 106 ALA B N 1
ATOM 2165 C CA . ALA B 1 106 ? 13.758 5.508 2.691 1 97.75 106 ALA B CA 1
ATOM 2166 C C . ALA B 1 106 ? 13.688 6.75 3.578 1 97.75 106 ALA B C 1
ATOM 2168 O O . ALA B 1 106 ? 12.648 7.414 3.643 1 97.75 106 ALA B O 1
ATOM 2169 N N . ASP B 1 107 ? 14.719 7.012 4.297 1 96.69 107 ASP B N 1
ATOM 2170 C CA . ASP B 1 107 ? 14.883 8.273 5.02 1 96.69 107 ASP B CA 1
ATOM 2171 C C . ASP B 1 107 ? 15.641 9.297 4.176 1 96.69 107 ASP B C 1
ATOM 2173 O O . ASP B 1 107 ? 16.75 9.016 3.699 1 96.69 107 ASP B O 1
ATOM 2177 N N . THR B 1 108 ? 15.055 10.438 3.992 1 94.62 108 THR B N 1
ATOM 2178 C CA . THR B 1 108 ? 15.656 11.469 3.154 1 94.62 108 THR B CA 1
ATOM 2179 C C . THR B 1 108 ? 15.914 12.734 3.961 1 94.62 108 THR B C 1
ATOM 2181 O O . THR B 1 108 ? 15.18 13.039 4.902 1 94.62 108 THR B O 1
ATOM 2184 N N . PRO B 1 109 ? 17 13.453 3.584 1 92.56 109 PRO B N 1
ATOM 2185 C CA . PRO B 1 109 ? 17.172 14.75 4.246 1 92.56 109 PRO B CA 1
ATOM 2186 C C . PRO B 1 109 ? 15.969 15.664 4.09 1 92.56 109 PRO B C 1
ATOM 2188 O O . PRO B 1 109 ? 15.258 15.602 3.08 1 92.56 109 PRO B O 1
ATOM 2191 N N . ILE B 1 110 ? 15.797 16.5 5.105 1 92.88 110 ILE B N 1
ATOM 2192 C CA . ILE B 1 110 ? 14.695 17.453 5.043 1 92.88 110 ILE B CA 1
ATOM 2193 C C . ILE B 1 110 ? 15.055 18.609 4.098 1 92.88 110 ILE B C 1
ATOM 2195 O O . ILE B 1 110 ? 15.984 19.375 4.367 1 92.88 110 ILE B O 1
ATOM 2199 N N . PRO B 1 111 ? 14.312 18.672 2.93 1 89.06 111 PRO B N 1
ATOM 2200 C CA . PRO B 1 111 ? 14.578 19.812 2.053 1 89.06 111 PRO B CA 1
ATOM 2201 C C . PRO B 1 111 ? 14.32 21.156 2.736 1 89.06 111 PRO B C 1
ATOM 2203 O O . PRO B 1 111 ? 13.5 21.234 3.658 1 89.06 111 PRO B O 1
ATOM 2206 N N . PRO B 1 112 ? 14.961 22.109 2.061 1 84.56 112 PRO B N 1
ATOM 2207 C CA . PRO B 1 112 ? 14.68 23.453 2.576 1 84.56 112 PRO B CA 1
ATOM 2208 C C . PRO B 1 112 ? 13.211 23.844 2.414 1 84.56 112 PRO B C 1
ATOM 2210 O O . PRO B 1 112 ? 12.562 23.422 1.448 1 84.56 112 PRO B O 1
ATOM 2213 N N . ALA B 1 113 ? 12.57 24.375 3.285 1 86.25 113 ALA B N 1
ATOM 2214 C CA . ALA B 1 113 ? 11.227 24.953 3.23 1 86.25 113 ALA B CA 1
ATOM 2215 C C . ALA B 1 113 ? 10.164 23.859 3.369 1 86.25 113 ALA B C 1
ATOM 2217 O O . ALA B 1 113 ? 8.992 24.078 3.029 1 86.25 113 ALA B O 1
ATOM 2218 N N . MET B 1 114 ? 10.656 22.656 3.631 1 90.31 114 MET B N 1
ATOM 2219 C CA . MET B 1 114 ? 9.672 21.609 3.883 1 90.31 114 MET B CA 1
ATOM 2220 C C . MET B 1 114 ? 8.734 22 5.02 1 90.31 114 MET B C 1
ATOM 2222 O O . MET B 1 114 ? 9.18 22.484 6.059 1 90.31 114 MET B O 1
ATOM 2226 N N . THR B 1 115 ? 7.465 21.906 4.699 1 91.31 115 THR B N 1
ATOM 2227 C CA . THR B 1 115 ? 6.449 22.156 5.719 1 91.31 115 THR B CA 1
ATOM 2228 C C . THR B 1 115 ? 5.512 20.953 5.848 1 91.31 115 THR B C 1
ATOM 2230 O O . THR B 1 115 ? 5.504 20.062 4.988 1 91.31 115 THR B O 1
ATOM 2233 N N . MET B 1 116 ? 4.77 20.938 6.91 1 94.12 116 MET B N 1
ATOM 2234 C CA . MET B 1 116 ? 3.773 19.891 7.086 1 94.12 116 MET B CA 1
ATOM 2235 C C . MET B 1 116 ? 2.715 19.953 5.988 1 94.12 116 MET B C 1
ATOM 2237 O O . MET B 1 116 ? 2.193 18.922 5.562 1 94.12 116 MET B O 1
ATOM 2241 N N . GLU B 1 117 ? 2.471 21.188 5.488 1 94 117 GLU B N 1
ATOM 2242 C CA . GLU B 1 117 ? 1.516 21.344 4.398 1 94 117 GLU B CA 1
ATOM 2243 C C . GLU B 1 117 ? 2.016 20.672 3.121 1 94 117 GLU B C 1
ATOM 2245 O O . GLU B 1 117 ? 1.231 20.078 2.381 1 94 117 GLU B O 1
ATOM 2250 N N . LYS B 1 118 ? 3.311 20.766 2.895 1 92.94 118 LYS B N 1
ATOM 2251 C CA . LYS B 1 118 ? 3.887 20.141 1.71 1 92.94 118 LYS B CA 1
ATOM 2252 C C . LYS B 1 118 ? 3.865 18.625 1.833 1 92.94 118 LYS B C 1
ATOM 2254 O O . LYS B 1 118 ? 3.598 17.922 0.857 1 92.94 118 LYS B O 1
ATOM 2259 N N . VAL B 1 119 ? 4.125 18.125 3.053 1 95.44 119 VAL B N 1
ATOM 2260 C CA . VAL B 1 119 ? 4.059 16.688 3.297 1 95.44 119 VAL B CA 1
ATOM 2261 C C . VAL B 1 119 ? 2.625 16.188 3.105 1 95.44 119 VAL B C 1
ATOM 2263 O O . VAL B 1 119 ? 2.398 15.148 2.48 1 95.44 119 VAL B O 1
ATOM 2266 N N . ASN B 1 120 ? 1.683 16.984 3.623 1 96.5 120 ASN B N 1
ATOM 2267 C CA . ASN B 1 120 ? 0.271 16.672 3.453 1 96.5 120 ASN B CA 1
ATOM 2268 C C . ASN B 1 120 ? -0.125 16.641 1.979 1 96.5 120 ASN B C 1
ATOM 2270 O O . ASN B 1 120 ? -0.833 15.727 1.542 1 96.5 120 ASN B O 1
ATOM 2274 N N . ALA B 1 121 ? 0.358 17.594 1.229 1 94.56 121 ALA B N 1
ATOM 2275 C CA . ALA B 1 121 ? 0.053 17.656 -0.197 1 94.56 121 ALA B CA 1
ATOM 2276 C C . ALA B 1 121 ? 0.663 16.469 -0.94 1 94.56 121 ALA B C 1
ATOM 2278 O O . ALA B 1 121 ? 0.046 15.922 -1.854 1 94.56 121 ALA B O 1
ATOM 2279 N N . PHE B 1 122 ? 1.896 16.141 -0.537 1 94.56 122 PHE B N 1
ATOM 2280 C CA . PHE B 1 122 ? 2.545 14.961 -1.113 1 94.56 122 PHE B CA 1
ATOM 2281 C C . PHE B 1 122 ? 1.713 13.711 -0.872 1 94.56 122 PHE B C 1
ATOM 2283 O O . PHE B 1 122 ? 1.462 12.938 -1.799 1 94.56 122 PHE B O 1
ATOM 2290 N N . ASN B 1 123 ? 1.231 13.531 0.37 1 97.19 123 ASN B N 1
ATOM 2291 C CA . ASN B 1 123 ? 0.454 12.359 0.741 1 97.19 123 ASN B CA 1
ATOM 2292 C C . ASN B 1 123 ? -0.89 12.32 0.018 1 97.19 123 ASN B C 1
ATOM 2294 O O . ASN B 1 123 ? -1.397 11.25 -0.308 1 97.19 123 ASN B O 1
ATOM 2298 N N . ALA B 1 124 ? -1.445 13.445 -0.286 1 97 124 ALA B N 1
ATOM 2299 C CA . ALA B 1 124 ? -2.713 13.523 -1.008 1 97 124 ALA B CA 1
ATOM 2300 C C . ALA B 1 124 ? -2.535 13.133 -2.473 1 97 124 ALA B C 1
ATOM 2302 O O . ALA B 1 124 ? -3.447 12.57 -3.088 1 97 124 ALA B O 1
ATOM 2303 N N . ARG B 1 125 ? -1.367 13.305 -2.99 1 96.19 125 ARG B N 1
ATOM 2304 C CA . ARG B 1 125 ? -1.175 13.258 -4.434 1 96.19 125 ARG B CA 1
ATOM 2305 C C . ARG B 1 125 ? -0.59 11.914 -4.867 1 96.19 125 ARG B C 1
ATOM 2307 O O . ARG B 1 125 ? -0.982 11.367 -5.898 1 96.19 125 ARG B O 1
ATOM 2314 N N . TRP B 1 126 ? 0.37 11.469 -4.113 1 97 126 TRP B N 1
ATOM 2315 C CA . TRP B 1 126 ? 1.156 10.344 -4.602 1 97 126 TRP B CA 1
ATOM 2316 C C . TRP B 1 126 ? 0.666 9.031 -3.99 1 97 126 TRP B C 1
ATOM 2318 O O . TRP B 1 126 ? 0.675 8.875 -2.768 1 97 126 TRP B O 1
ATOM 2328 N N . ARG B 1 127 ? 0.318 8.125 -4.875 1 98.5 127 ARG B N 1
ATOM 2329 C CA . ARG B 1 127 ? -0.163 6.812 -4.453 1 98.5 127 ARG B CA 1
ATOM 2330 C C . ARG B 1 127 ? 0.994 5.918 -4.023 1 98.5 127 ARG B C 1
ATOM 2332 O O . ARG B 1 127 ? 2.125 6.094 -4.484 1 98.5 127 ARG B O 1
ATOM 2339 N N . TYR B 1 128 ? 0.69 4.926 -3.1 1 98.88 128 TYR B N 1
ATOM 2340 C CA . TYR B 1 128 ? 1.519 3.812 -2.65 1 98.88 128 TYR B CA 1
ATOM 2341 C C . TYR B 1 128 ? 2.463 4.25 -1.537 1 98.88 128 TYR B C 1
ATOM 2343 O O . TYR B 1 128 ? 2.684 3.51 -0.576 1 98.88 128 TYR B O 1
ATOM 2351 N N . VAL B 1 129 ? 3.01 5.445 -1.685 1 98.56 129 VAL B N 1
ATOM 2352 C CA . VAL B 1 129 ? 4.027 5.895 -0.742 1 98.56 129 VAL B CA 1
ATOM 2353 C C . VAL B 1 129 ? 3.414 6.875 0.256 1 98.56 129 VAL B C 1
ATOM 2355 O O . VAL B 1 129 ? 2.578 7.703 -0.112 1 98.56 129 VAL B O 1
ATOM 2358 N N . ARG B 1 130 ? 3.76 6.758 1.49 1 98.25 130 ARG B N 1
ATOM 2359 C CA . ARG B 1 130 ? 3.398 7.672 2.57 1 98.25 130 ARG B CA 1
ATOM 2360 C C . ARG B 1 130 ? 4.625 8.406 3.098 1 98.25 130 ARG B C 1
ATOM 2362 O O . ARG B 1 130 ? 5.68 7.805 3.305 1 98.25 130 ARG B O 1
ATOM 2369 N N . ALA B 1 131 ? 4.547 9.727 3.178 1 97.06 131 ALA B N 1
ATOM 2370 C CA . ALA B 1 131 ? 5.617 10.547 3.732 1 97.06 131 ALA B CA 1
ATOM 2371 C C . ALA B 1 131 ? 5.258 11.039 5.133 1 97.06 131 ALA B C 1
ATOM 2373 O O . ALA B 1 131 ? 4.109 11.391 5.398 1 97.06 131 ALA B O 1
ATOM 2374 N N . SER B 1 132 ? 6.152 11.047 6.027 1 97.94 132 SER B N 1
ATOM 2375 C CA . SER B 1 132 ? 6.035 11.672 7.344 1 97.94 132 SER B CA 1
ATOM 2376 C C . SER B 1 132 ? 7.305 12.43 7.707 1 97.94 132 SER B C 1
ATOM 2378 O O . SER B 1 132 ? 8.398 12.078 7.262 1 97.94 132 SER B O 1
ATOM 2380 N N . LEU B 1 133 ? 7.086 13.461 8.406 1 96.19 133 LEU B N 1
ATOM 2381 C CA . LEU B 1 133 ? 8.188 14.32 8.828 1 96.19 133 LEU B CA 1
ATOM 2382 C C . LEU B 1 133 ? 8.586 14.016 10.266 1 96.19 133 LEU B C 1
ATOM 2384 O O . LEU B 1 133 ? 7.738 13.992 11.164 1 96.19 133 LEU B O 1
ATOM 2388 N N . THR B 1 134 ? 9.883 13.695 10.461 1 93.62 134 THR B N 1
ATOM 2389 C CA . THR B 1 134 ? 10.469 13.617 11.797 1 93.62 134 THR B CA 1
ATOM 2390 C C . THR B 1 134 ? 11.391 14.805 12.055 1 93.62 134 THR B C 1
ATOM 2392 O O . THR B 1 134 ? 11.422 15.758 11.266 1 93.62 134 THR B O 1
ATOM 2395 N N . SER B 1 135 ? 12.062 14.859 13.227 1 93.19 135 SER B N 1
ATOM 2396 C CA . SER B 1 135 ? 12.969 15.953 13.555 1 93.19 135 SER B CA 1
ATOM 2397 C C . SER B 1 135 ? 14.172 15.984 12.617 1 93.19 135 SER B C 1
ATOM 2399 O O . SER B 1 135 ? 14.773 17.031 12.398 1 93.19 135 SER B O 1
ATOM 2401 N N . ASN B 1 136 ? 14.445 14.852 11.898 1 95 136 ASN B N 1
ATOM 2402 C CA . ASN B 1 136 ? 15.727 14.797 11.211 1 95 136 ASN B CA 1
ATOM 2403 C C . ASN B 1 136 ? 15.555 14.406 9.742 1 95 136 ASN B C 1
ATOM 2405 O O . ASN B 1 136 ? 16.438 14.68 8.922 1 95 136 ASN B O 1
ATOM 2409 N N . VAL B 1 137 ? 14.453 13.766 9.461 1 95.75 137 VAL B N 1
ATOM 2410 C CA . VAL B 1 137 ? 14.328 13.258 8.094 1 95.75 137 VAL B CA 1
ATOM 2411 C C . VAL B 1 137 ? 12.867 13.32 7.648 1 95.75 137 VAL B C 1
ATOM 2413 O O . VAL B 1 137 ? 11.969 13.5 8.469 1 95.75 137 VAL B O 1
ATOM 2416 N N . VAL B 1 138 ? 12.711 13.312 6.332 1 96.06 138 VAL B N 1
ATOM 2417 C CA . VAL B 1 138 ? 11.445 12.859 5.762 1 96.06 138 VAL B CA 1
ATOM 2418 C C . VAL B 1 138 ? 11.492 11.359 5.516 1 96.06 138 VAL B C 1
ATOM 2420 O O . VAL B 1 138 ? 12.383 10.859 4.816 1 96.06 138 VAL B O 1
ATOM 2423 N N . ARG B 1 139 ? 10.562 10.695 6.102 1 97.75 139 ARG B N 1
ATOM 2424 C CA . ARG B 1 139 ? 10.508 9.25 5.922 1 97.75 139 ARG B CA 1
ATOM 2425 C C . ARG B 1 139 ? 9.461 8.867 4.879 1 97.75 139 ARG B C 1
ATOM 2427 O O . ARG B 1 139 ? 8.305 9.281 4.973 1 97.75 139 ARG B O 1
ATOM 2434 N N . LEU B 1 140 ? 9.938 8.125 3.863 1 97.62 140 LEU B N 1
ATOM 2435 C CA . LEU B 1 140 ? 9.07 7.562 2.836 1 97.62 140 LEU B CA 1
ATOM 2436 C C . LEU B 1 140 ? 8.82 6.078 3.084 1 97.62 140 LEU B C 1
ATOM 2438 O O . LEU B 1 140 ? 9.766 5.316 3.303 1 97.62 140 LEU B O 1
ATOM 2442 N N . GLN B 1 141 ? 7.523 5.676 3.066 1 98.81 141 GLN B N 1
ATOM 2443 C CA . GLN B 1 141 ? 7.164 4.297 3.381 1 98.81 141 GLN B CA 1
ATOM 2444 C C . GLN B 1 141 ? 6.145 3.752 2.385 1 98.81 141 GLN B C 1
ATOM 2446 O O . GLN B 1 141 ? 5.152 4.414 2.08 1 98.81 141 GLN B O 1
ATOM 2451 N N . MET B 1 142 ? 6.422 2.621 1.797 1 98.94 142 MET B N 1
ATOM 2452 C CA . MET B 1 142 ? 5.48 1.88 0.963 1 98.94 142 MET B CA 1
ATOM 2453 C C . MET B 1 142 ? 5.273 0.467 1.5 1 98.94 142 MET B C 1
ATOM 2455 O O . MET B 1 142 ? 6.223 -0.311 1.595 1 98.94 142 MET B O 1
ATOM 2459 N N . ASP B 1 143 ? 4.051 0.134 1.86 1 98.94 143 ASP B N 1
ATOM 2460 C CA . ASP B 1 143 ? 3.705 -1.162 2.439 1 98.94 143 ASP B CA 1
ATOM 2461 C C . ASP B 1 143 ? 3.17 -2.115 1.372 1 98.94 143 ASP B C 1
ATOM 2463 O O . ASP B 1 143 ? 2.4 -1.708 0.499 1 98.94 143 ASP B O 1
ATOM 2467 N N . VAL B 1 144 ? 3.607 -3.371 1.449 1 98.94 144 VAL B N 1
ATOM 2468 C CA . VAL B 1 144 ? 3.182 -4.391 0.498 1 98.94 144 VAL B CA 1
ATOM 2469 C C . VAL B 1 144 ? 2.707 -5.633 1.249 1 98.94 144 VAL B C 1
ATOM 2471 O O . VAL B 1 144 ? 3.484 -6.266 1.968 1 98.94 144 VAL B O 1
ATOM 2474 N N . ASN B 1 145 ? 1.434 -5.957 1.106 1 98.94 145 ASN B N 1
ATOM 2475 C CA . ASN B 1 145 ? 0.881 -7.203 1.627 1 98.94 145 ASN B CA 1
ATOM 2476 C C . ASN B 1 145 ? 1.264 -8.398 0.753 1 98.94 145 ASN B C 1
ATOM 2478 O O . ASN B 1 145 ? 0.94 -8.43 -0.435 1 98.94 145 ASN B O 1
ATOM 2482 N N . LEU B 1 146 ? 1.948 -9.359 1.35 1 98.62 146 LEU B N 1
ATOM 2483 C CA . LEU B 1 146 ? 2.361 -10.539 0.592 1 98.62 146 LEU B CA 1
ATOM 2484 C C . LEU B 1 146 ? 1.735 -11.805 1.168 1 98.62 146 LEU B C 1
ATOM 2486 O O . LEU B 1 146 ? 2.07 -12.914 0.748 1 98.62 146 LEU B O 1
ATOM 2490 N N . ASP B 1 147 ? 0.837 -11.594 2.141 1 97.69 147 ASP B N 1
ATOM 2491 C CA . ASP B 1 147 ? 0.133 -12.734 2.717 1 97.69 147 ASP B CA 1
ATOM 2492 C C . ASP B 1 147 ? -0.718 -13.445 1.663 1 97.69 147 ASP B C 1
ATOM 2494 O O . ASP B 1 147 ? -1.383 -12.789 0.855 1 97.69 147 ASP B O 1
ATOM 2498 N N . GLY B 1 148 ? -0.69 -14.828 1.614 1 95.44 148 GLY B N 1
ATOM 2499 C CA . GLY B 1 148 ? -1.364 -15.609 0.587 1 95.44 148 GLY B CA 1
ATOM 2500 C C . GLY B 1 148 ? -0.564 -15.719 -0.697 1 95.44 148 GLY B C 1
ATOM 2501 O O . GLY B 1 148 ? -0.738 -16.672 -1.461 1 95.44 148 GLY B O 1
ATOM 2502 N N . GLY B 1 149 ? 0.267 -14.664 -1.031 1 96.88 149 GLY B N 1
ATOM 2503 C CA . GLY B 1 149 ? 1.171 -14.734 -2.168 1 96.88 149 GLY B CA 1
ATOM 2504 C C . GLY B 1 149 ? 0.73 -13.867 -3.334 1 96.88 149 GLY B C 1
ATOM 2505 O O . GLY B 1 149 ? -0.465 -13.633 -3.523 1 96.88 149 GLY B O 1
ATOM 2506 N N . VAL B 1 150 ? 1.692 -13.438 -4.047 1 97.88 150 VAL B N 1
ATOM 2507 C CA . VAL B 1 150 ? 1.496 -12.672 -5.273 1 97.88 150 VAL B CA 1
ATOM 2508 C C . VAL B 1 150 ? 2.365 -13.25 -6.391 1 97.88 150 VAL B C 1
ATOM 2510 O O . VAL B 1 150 ? 3.311 -14 -6.125 1 97.88 150 VAL B O 1
ATOM 2513 N N . THR B 1 151 ? 2.053 -12.945 -7.625 1 96.81 151 THR B N 1
ATOM 2514 C CA . THR B 1 151 ? 2.854 -13.469 -8.727 1 96.81 151 THR B CA 1
ATOM 2515 C C . THR B 1 151 ? 4.211 -12.781 -8.789 1 96.81 151 THR B C 1
ATOM 2517 O O . THR B 1 151 ? 4.371 -11.672 -8.281 1 96.81 151 THR B O 1
ATOM 2520 N N . ALA B 1 152 ? 5.152 -13.484 -9.383 1 96.44 152 ALA B N 1
ATOM 2521 C CA . ALA B 1 152 ? 6.453 -12.867 -9.625 1 96.44 152 ALA B CA 1
ATOM 2522 C C . ALA B 1 152 ? 6.305 -11.57 -10.422 1 96.44 152 ALA B C 1
ATOM 2524 O O . ALA B 1 152 ? 7.004 -10.594 -10.156 1 96.44 152 ALA B O 1
ATOM 2525 N N . GLY B 1 153 ? 5.391 -11.594 -11.375 1 96.69 153 GLY B N 1
ATOM 2526 C CA . GLY B 1 153 ? 5.133 -10.391 -12.148 1 96.69 153 GLY B CA 1
ATOM 2527 C C . GLY B 1 153 ? 4.629 -9.234 -11.297 1 96.69 153 GLY B C 1
ATOM 2528 O O . GLY B 1 153 ? 4.953 -8.078 -11.562 1 96.69 153 GLY B O 1
ATOM 2529 N N . ASN B 1 154 ? 3.828 -9.531 -10.297 1 98.19 154 ASN B N 1
ATOM 2530 C CA . ASN B 1 154 ? 3.336 -8.492 -9.398 1 98.19 154 ASN B CA 1
ATOM 2531 C C . ASN B 1 154 ? 4.469 -7.863 -8.594 1 98.19 154 ASN B C 1
ATOM 2533 O O . ASN B 1 154 ? 4.508 -6.641 -8.422 1 98.19 154 ASN B O 1
ATOM 2537 N N . ILE B 1 155 ? 5.414 -8.695 -8.117 1 98.5 155 ILE B N 1
ATOM 2538 C CA . ILE B 1 155 ? 6.547 -8.195 -7.352 1 98.5 155 ILE B CA 1
ATOM 2539 C C . ILE B 1 155 ? 7.43 -7.328 -8.25 1 98.5 155 ILE B C 1
ATOM 2541 O O . ILE B 1 155 ? 7.902 -6.27 -7.828 1 98.5 155 ILE B O 1
ATOM 2545 N N . GLU B 1 156 ? 7.641 -7.84 -9.453 1 98.06 156 GLU B N 1
ATOM 2546 C CA . GLU B 1 156 ? 8.438 -7.055 -10.383 1 98.06 156 GLU B CA 1
ATOM 2547 C C . GLU B 1 156 ? 7.848 -5.664 -10.586 1 98.06 156 GLU B C 1
ATOM 2549 O O . GLU B 1 156 ? 8.57 -4.664 -10.555 1 98.06 156 GLU B O 1
ATOM 2554 N N . ASP B 1 157 ? 6.562 -5.605 -10.781 1 98.5 157 ASP B N 1
ATOM 2555 C CA . ASP B 1 157 ? 5.902 -4.32 -10.969 1 98.5 157 ASP B CA 1
ATOM 2556 C C . ASP B 1 157 ? 5.969 -3.477 -9.695 1 98.5 157 ASP B C 1
ATOM 2558 O O . ASP B 1 157 ? 6.129 -2.256 -9.766 1 98.5 157 ASP B O 1
ATOM 2562 N N . THR B 1 158 ? 5.824 -4.066 -8.523 1 98.81 158 THR B N 1
ATOM 2563 C CA . THR B 1 158 ? 5.922 -3.373 -7.242 1 98.81 158 THR B CA 1
ATOM 2564 C C . THR B 1 158 ? 7.297 -2.729 -7.078 1 98.81 158 THR B C 1
ATOM 2566 O O . THR B 1 158 ? 7.402 -1.582 -6.641 1 98.81 158 THR B O 1
ATOM 2569 N N . LEU B 1 159 ? 8.352 -3.453 -7.449 1 98.75 159 LEU B N 1
ATOM 2570 C CA . LEU B 1 159 ? 9.711 -2.91 -7.402 1 98.75 159 LEU B CA 1
ATOM 2571 C C . LEU B 1 159 ? 9.844 -1.712 -8.336 1 98.75 159 LEU B C 1
ATOM 2573 O O . LEU B 1 159 ? 10.492 -0.721 -7.988 1 98.75 159 LEU B O 1
ATOM 2577 N N . ASP B 1 160 ? 9.234 -1.792 -9.484 1 98.56 160 ASP B N 1
ATOM 2578 C CA . ASP B 1 160 ? 9.273 -0.688 -10.438 1 98.56 160 ASP B CA 1
ATOM 2579 C C . ASP B 1 160 ? 8.531 0.53 -9.898 1 98.56 160 ASP B C 1
ATOM 2581 O O . ASP B 1 160 ? 8.961 1.667 -10.094 1 98.56 160 ASP B O 1
ATOM 2585 N N . ILE B 1 161 ? 7.359 0.367 -9.258 1 98.75 161 ILE B N 1
ATOM 2586 C CA . ILE B 1 161 ? 6.605 1.447 -8.625 1 98.75 161 ILE B CA 1
ATOM 2587 C C . ILE B 1 161 ? 7.488 2.164 -7.609 1 98.75 161 ILE B C 1
ATOM 2589 O O . ILE B 1 161 ? 7.594 3.393 -7.625 1 98.75 161 ILE B O 1
ATOM 2593 N N . TRP B 1 162 ? 8.195 1.452 -6.723 1 98.69 162 TRP B N 1
ATOM 2594 C CA . TRP B 1 162 ? 9.062 2.049 -5.711 1 98.69 162 TRP B CA 1
ATOM 2595 C C . TRP B 1 162 ? 10.18 2.861 -6.355 1 98.69 162 TRP B C 1
ATOM 2597 O O . TRP B 1 162 ? 10.445 3.992 -5.945 1 98.69 162 TRP B O 1
ATOM 2607 N N . ARG B 1 163 ? 10.805 2.227 -7.336 1 98.19 163 ARG B N 1
ATOM 2608 C CA . ARG B 1 163 ? 11.867 2.932 -8.047 1 98.19 163 ARG B CA 1
ATOM 2609 C C . ARG B 1 163 ? 11.375 4.273 -8.578 1 98.19 163 ARG B C 1
ATOM 2611 O O . ARG B 1 163 ? 12.008 5.309 -8.352 1 98.19 163 ARG B O 1
ATOM 2618 N N . ARG B 1 164 ? 10.242 4.285 -9.242 1 97.38 164 ARG B N 1
ATOM 2619 C CA . ARG B 1 164 ? 9.695 5.496 -9.836 1 97.38 164 ARG B CA 1
ATOM 2620 C C . ARG B 1 164 ? 9.328 6.516 -8.758 1 97.38 164 ARG B C 1
ATOM 2622 O O . ARG B 1 164 ? 9.547 7.719 -8.938 1 97.38 164 ARG B O 1
ATOM 2629 N N . LEU B 1 165 ? 8.797 6.059 -7.648 1 96.94 165 LEU B N 1
ATOM 2630 C CA . LEU B 1 165 ? 8.398 6.949 -6.559 1 96.94 165 LEU B CA 1
ATOM 2631 C C . LEU B 1 165 ? 9.617 7.629 -5.945 1 96.94 165 LEU B C 1
ATOM 2633 O O . LEU B 1 165 ? 9.594 8.836 -5.672 1 96.94 165 LEU B O 1
ATOM 2637 N N . LEU B 1 166 ? 10.742 6.898 -5.703 1 95.88 166 LEU B N 1
ATOM 2638 C CA . LEU B 1 166 ? 11.961 7.492 -5.148 1 95.88 166 LEU B CA 1
ATOM 2639 C C . LEU B 1 166 ? 12.547 8.523 -6.105 1 95.88 166 LEU B C 1
ATOM 2641 O O . LEU B 1 166 ? 12.93 9.617 -5.684 1 95.88 166 LEU B O 1
ATOM 2645 N N . GLU B 1 167 ? 12.523 8.18 -7.352 1 93.94 167 GLU B N 1
ATOM 2646 C CA . GLU B 1 167 ? 13.047 9.109 -8.352 1 93.94 167 GLU B CA 1
ATOM 2647 C C . GLU B 1 167 ? 12.188 10.367 -8.438 1 93.94 167 GLU B C 1
ATOM 2649 O O . GLU B 1 167 ? 12.719 11.477 -8.562 1 93.94 167 GLU B O 1
ATOM 2654 N N . THR B 1 168 ? 10.906 10.203 -8.383 1 91.31 168 THR B N 1
ATOM 2655 C CA . THR B 1 168 ? 9.984 11.336 -8.398 1 91.31 168 THR B CA 1
ATOM 2656 C C . THR B 1 168 ? 10.195 12.227 -7.18 1 91.31 168 THR B C 1
ATOM 2658 O O . THR B 1 168 ? 10.203 13.453 -7.297 1 91.31 168 THR B O 1
ATOM 2661 N N . TYR B 1 169 ? 10.367 11.617 -5.98 1 91.5 169 TYR B N 1
ATOM 2662 C CA . TYR B 1 169 ? 10.625 12.398 -4.777 1 91.5 169 TYR B CA 1
ATOM 2663 C C . TYR B 1 169 ? 11.906 13.219 -4.918 1 91.5 169 TYR B C 1
ATOM 2665 O O . TYR B 1 169 ? 11.938 14.398 -4.574 1 91.5 169 TYR B O 1
ATOM 2673 N N . GLU B 1 170 ? 12.914 12.641 -5.445 1 88.06 170 GLU B N 1
ATOM 2674 C CA . GLU B 1 170 ? 14.195 13.328 -5.625 1 88.06 170 GLU B CA 1
ATOM 2675 C C . GLU B 1 170 ? 14.047 14.539 -6.543 1 88.06 170 GLU B C 1
ATOM 2677 O O . GLU B 1 170 ? 14.633 15.586 -6.285 1 88.06 170 GLU B O 1
ATOM 2682 N N . THR B 1 171 ? 13.25 14.367 -7.539 1 86.75 171 THR B N 1
ATOM 2683 C CA . THR B 1 171 ? 13.094 15.43 -8.531 1 86.75 171 THR B CA 1
ATOM 2684 C C . THR B 1 171 ? 12.164 16.531 -8.008 1 86.75 171 THR B C 1
ATOM 2686 O O . THR B 1 171 ? 12.43 17.719 -8.203 1 86.75 171 THR B O 1
ATOM 2689 N N . GLU B 1 172 ? 11.117 16.141 -7.324 1 82.19 172 GLU B N 1
ATOM 2690 C CA . GLU B 1 172 ? 10.086 17.109 -6.949 1 82.19 172 GLU B CA 1
ATOM 2691 C C . GLU B 1 172 ? 10.398 17.75 -5.602 1 82.19 172 GLU B C 1
ATOM 2693 O O . GLU B 1 172 ? 10.055 18.906 -5.371 1 82.19 172 GLU B O 1
ATOM 2698 N N . PHE B 1 173 ? 11.031 17.078 -4.754 1 77.5 173 PHE B N 1
ATOM 2699 C CA . PHE B 1 173 ? 11.164 17.594 -3.398 1 77.5 173 PHE B CA 1
ATOM 2700 C C . PHE B 1 173 ? 12.625 17.812 -3.039 1 77.5 173 PHE B C 1
ATOM 2702 O O . PHE B 1 173 ? 12.969 18.766 -2.338 1 77.5 173 PHE B O 1
ATOM 2709 N N . ALA B 1 174 ? 13.477 17 -3.416 1 63.03 174 ALA B N 1
ATOM 2710 C CA . ALA B 1 174 ? 14.875 17.141 -3.018 1 63.03 174 ALA B CA 1
ATOM 2711 C C . ALA B 1 174 ? 15.578 18.219 -3.836 1 63.03 174 ALA B C 1
ATOM 2713 O O . ALA B 1 174 ? 16.484 18.891 -3.34 1 63.03 174 ALA B O 1
ATOM 2714 N N . ALA B 1 175 ? 15.227 18.234 -5.047 1 58.47 175 ALA B N 1
ATOM 2715 C CA . ALA B 1 175 ? 15.914 19.25 -5.836 1 58.47 175 ALA B CA 1
ATOM 2716 C C . ALA B 1 175 ? 15.602 20.656 -5.32 1 58.47 175 ALA B C 1
ATOM 2718 O O . ALA B 1 175 ? 16.328 21.609 -5.613 1 58.47 175 ALA B O 1
ATOM 2719 N N . GLN B 1 176 ? 14.617 20.75 -4.59 1 50.66 176 GLN B N 1
ATOM 2720 C CA . GLN B 1 176 ? 14.391 22.078 -4.027 1 50.66 176 GLN B CA 1
ATOM 2721 C C . GLN B 1 176 ? 15.273 22.312 -2.805 1 50.66 176 GLN B C 1
ATOM 2723 O O . GLN B 1 176 ? 15.211 23.375 -2.18 1 50.66 176 GLN B O 1
ATOM 2728 N N . ALA B 1 177 ? 16.078 21.328 -2.467 1 48.91 177 ALA B N 1
ATOM 2729 C CA . ALA B 1 177 ? 17.047 21.547 -1.395 1 48.91 177 ALA B CA 1
ATOM 2730 C C . ALA B 1 177 ? 18.219 22.391 -1.876 1 48.91 177 ALA B C 1
ATOM 2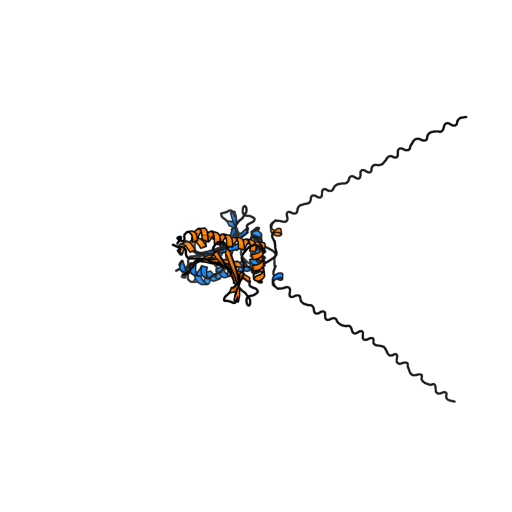732 O O . ALA B 1 177 ? 18.703 22.219 -2.992 1 48.91 177 ALA B O 1
ATOM 2733 N N . PRO B 1 178 ? 18.391 23.562 -1.282 1 42.34 178 PRO B N 1
ATOM 2734 C CA . PRO B 1 178 ? 19.516 24.391 -1.733 1 42.34 178 PRO B CA 1
ATOM 2735 C C . PRO B 1 178 ? 20.812 23.609 -1.866 1 42.34 178 PRO B C 1
ATOM 2737 O O . PRO B 1 178 ? 21.047 22.656 -1.121 1 42.34 178 PRO B O 1
ATOM 2740 N N . ALA B 1 179 ? 21.297 23.547 -3.115 1 38.53 179 ALA B N 1
ATOM 2741 C CA . ALA B 1 179 ? 22.688 23.125 -3.246 1 38.53 179 ALA B CA 1
ATOM 2742 C C . ALA B 1 179 ? 23.578 23.828 -2.232 1 38.53 179 ALA B C 1
ATOM 2744 O O . ALA B 1 179 ? 23.469 25.047 -2.037 1 38.53 179 ALA B O 1
ATOM 2745 N N . ASP B 1 180 ? 23.984 22.781 -1.236 1 32.62 180 ASP B N 1
ATOM 2746 C CA . ASP B 1 180 ? 25.047 23.516 -0.554 1 32.62 180 ASP B CA 1
ATOM 2747 C C . ASP B 1 180 ? 25.953 24.234 -1.557 1 32.62 180 ASP B C 1
ATOM 2749 O O . ASP B 1 180 ? 26.266 23.672 -2.613 1 32.62 180 ASP B O 1
#

Nearest PDB structures (foldseek):
  8q8o-assembly1_A-2  TM=6.327E-01  e=2.117E-02  Pseudomonas aeruginosa UCBPP-PA14
  8q8o-assembly2_B-3  TM=6.415E-01  e=4.656E-02  Pseudomonas aeruginosa UCBPP-PA14
  1mhm-assembly1_A  TM=4.121E-01  e=5.864E-01  Solanum tuberosum
  5x4z-assembly1_H  TM=2.654E-01  e=8.696E-01  Komagataella phaffii GS115
  8q8o-assembly1_A-2  TM=6.373E-01  e=1.342E-02  Pseudomonas aeruginosa UCBPP-PA14